Protein AF-0000000067833814 (afdb_homodimer)

InterPro domains:
  IPR000835 MarR-type HTH domain [PF12802] (16-74)
  IPR026282 GsbR-like [PIRSF006707] (2-161)
  IPR036388 Winged helix-like DNA-binding domain superfamily [G3DSA:1.10.10.10] (1-79)
  IPR036390 Winged helix DNA-binding domain superfamily [SSF46785] (2-115)
  IPR052362 HTH-type GbsR-related transcriptional regulator [PTHR38465] (2-168)

Structure (mmCIF, N/CA/C/O backbone):
data_AF-0000000067833814-model_v1
#
loop_
_entity.id
_entity.type
_entity.pdbx_description
1 polymer 'HTH-type transcriptional regulator'
#
loop_
_atom_site.group_PDB
_atom_site.id
_atom_site.type_symbol
_atom_site.label_atom_id
_atom_site.label_alt_id
_atom_site.label_comp_id
_atom_site.label_asym_id
_atom_site.label_entity_id
_atom_site.label_seq_id
_atom_site.pdbx_PDB_ins_code
_atom_site.Cartn_x
_atom_site.Cartn_y
_atom_site.Cartn_z
_atom_site.occupancy
_atom_site.B_iso_or_equiv
_atom_site.auth_seq_id
_atom_site.auth_comp_id
_atom_site.auth_asym_id
_atom_site.auth_atom_id
_atom_site.pdbx_PDB_model_num
ATOM 1 N N . MET A 1 1 ? -5.441 -26.844 -2.264 1 79.44 1 MET A N 1
ATOM 2 C CA . MET A 1 1 ? -5.617 -25.766 -3.221 1 79.44 1 MET A CA 1
ATOM 3 C C . MET A 1 1 ? -6.852 -24.938 -2.879 1 79.44 1 MET A C 1
ATOM 5 O O . MET A 1 1 ? -6.785 -23.703 -2.84 1 79.44 1 MET A O 1
ATOM 9 N N . GLU A 1 2 ? -7.797 -25.672 -2.414 1 84.88 2 GLU A N 1
ATOM 10 C CA . GLU A 1 2 ? -9.039 -25 -2.053 1 84.88 2 GLU A CA 1
ATOM 11 C C . GLU A 1 2 ? -8.844 -24.094 -0.834 1 84.88 2 GLU A C 1
ATOM 13 O O . GLU A 1 2 ? -9.344 -22.969 -0.803 1 84.88 2 GLU A O 1
ATOM 18 N N . ARG A 1 3 ? -8.062 -24.578 0.042 1 84 3 ARG A N 1
ATOM 19 C CA . ARG A 1 3 ? -7.816 -23.812 1.264 1 84 3 ARG A CA 1
ATOM 20 C C . ARG A 1 3 ? -7.078 -22.516 0.961 1 84 3 ARG A C 1
ATOM 22 O O . ARG A 1 3 ? -7.387 -21.469 1.542 1 84 3 ARG A O 1
ATOM 29 N N . PHE A 1 4 ? -6.148 -22.578 0.1 1 90 4 PHE A N 1
ATOM 30 C CA . PHE A 1 4 ? -5.414 -21.375 -0.264 1 90 4 PHE A CA 1
ATOM 31 C C . PHE A 1 4 ? -6.34 -20.344 -0.909 1 90 4 PHE A C 1
ATOM 33 O O . PHE A 1 4 ? -6.312 -19.172 -0.55 1 90 4 PHE A O 1
ATOM 40 N N . ILE A 1 5 ? -7.109 -20.781 -1.78 1 94.5 5 ILE A N 1
ATOM 41 C CA . ILE A 1 5 ? -8.023 -19.906 -2.504 1 94.5 5 ILE A CA 1
ATOM 42 C C . ILE A 1 5 ? -8.977 -19.219 -1.521 1 94.5 5 ILE A C 1
ATOM 44 O O . ILE A 1 5 ? -9.211 -18.016 -1.609 1 94.5 5 ILE A O 1
ATOM 48 N N . LEU A 1 6 ? -9.414 -20.016 -0.541 1 91.62 6 LEU A N 1
ATOM 49 C CA . LEU A 1 6 ? -10.328 -19.5 0.464 1 91.62 6 LEU A CA 1
ATOM 50 C C . LEU A 1 6 ? -9.625 -18.469 1.356 1 91.62 6 LEU A C 1
ATOM 52 O O . LEU A 1 6 ? -10.141 -17.375 1.574 1 91.62 6 LEU A O 1
ATOM 56 N N . HIS A 1 7 ? -8.453 -18.812 1.833 1 91.31 7 HIS A N 1
ATOM 57 C CA . HIS A 1 7 ? -7.711 -17.906 2.703 1 91.31 7 HIS A CA 1
ATOM 58 C C . HIS A 1 7 ? -7.332 -16.625 1.973 1 91.31 7 HIS A C 1
ATOM 60 O O . HIS A 1 7 ? -7.457 -15.531 2.523 1 91.31 7 HIS A O 1
ATOM 66 N N . TRP A 1 8 ? -6.934 -16.781 0.729 1 94.12 8 TRP A N 1
ATOM 67 C CA . TRP A 1 8 ? -6.555 -15.625 -0.086 1 94.12 8 TRP A CA 1
ATOM 68 C C . TRP A 1 8 ? -7.742 -14.695 -0.307 1 94.12 8 TRP A C 1
ATOM 70 O O . TRP A 1 8 ? -7.598 -13.477 -0.285 1 94.12 8 TRP A O 1
ATOM 80 N N . GLY A 1 9 ? -8.844 -15.25 -0.526 1 95.31 9 GLY A N 1
ATOM 81 C CA . GLY A 1 9 ? -10.062 -14.469 -0.626 1 95.31 9 GLY A CA 1
ATOM 82 C C . GLY A 1 9 ? -10.352 -13.656 0.623 1 95.31 9 GLY A C 1
ATOM 83 O O . GLY A 1 9 ? -10.742 -12.492 0.536 1 95.31 9 GLY A O 1
ATOM 84 N N . ASP A 1 10 ? -10.156 -14.312 1.738 1 93.94 10 ASP A N 1
ATOM 85 C CA . ASP A 1 10 ? -10.406 -13.641 3.008 1 93.94 10 ASP A CA 1
ATOM 86 C C . ASP A 1 10 ? -9.461 -12.461 3.201 1 93.94 10 ASP A C 1
ATOM 88 O O . ASP A 1 10 ? -9.859 -11.414 3.727 1 93.94 10 ASP A O 1
ATOM 92 N N . LEU A 1 11 ? -8.273 -12.617 2.727 1 94.69 11 LEU A N 1
ATOM 93 C CA . LEU A 1 11 ? -7.27 -11.57 2.877 1 94.69 11 LEU A CA 1
ATOM 94 C C . LEU A 1 11 ? -7.531 -10.422 1.912 1 94.69 11 LEU A C 1
ATOM 96 O O . LEU A 1 11 ? -7.02 -9.312 2.104 1 94.69 11 LEU A O 1
ATOM 100 N N . GLY A 1 12 ? -8.281 -10.664 0.871 1 94.31 12 GLY A N 1
ATOM 101 C CA . GLY A 1 12 ? -8.586 -9.633 -0.104 1 94.31 12 GLY A CA 1
ATOM 102 C C . GLY A 1 12 ? -9.125 -8.359 0.525 1 94.31 12 GLY A C 1
ATOM 103 O O . GLY A 1 12 ? -8.688 -7.258 0.186 1 94.31 12 GLY A O 1
ATOM 104 N N . GLY A 1 13 ? -9.984 -8.562 1.447 1 91.06 13 GLY A N 1
ATOM 105 C CA . GLY A 1 13 ? -10.562 -7.418 2.125 1 91.06 13 GLY A CA 1
ATOM 106 C C . GLY A 1 13 ? -9.531 -6.539 2.799 1 91.06 13 GLY A C 1
ATOM 107 O O . GLY A 1 13 ? -9.641 -5.309 2.779 1 91.06 13 GLY A O 1
ATOM 108 N N . GLN A 1 14 ? -8.54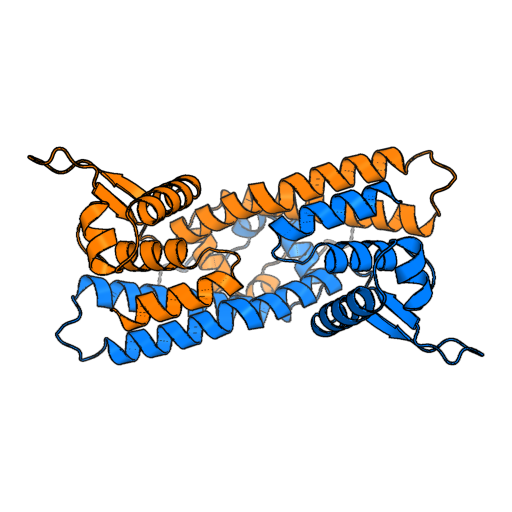7 -7.105 3.344 1 90.75 14 GLN A N 1
ATOM 109 C CA . GLN A 1 14 ? -7.469 -6.367 3.992 1 90.75 14 GLN A CA 1
ATOM 110 C C . GLN A 1 14 ? -6.668 -5.555 2.979 1 90.75 14 GLN A C 1
ATOM 112 O O . GLN A 1 14 ? -6.102 -4.516 3.316 1 90.75 14 GLN A O 1
ATOM 117 N N . TRP A 1 15 ? -6.703 -6.031 1.744 1 93.06 15 TRP A N 1
ATOM 118 C CA . TRP A 1 15 ? -5.941 -5.371 0.688 1 93.06 15 TRP A CA 1
ATOM 119 C C . TRP A 1 15 ? -6.836 -4.445 -0.127 1 93.06 15 TRP A C 1
ATOM 121 O O . TRP A 1 15 ? -6.402 -3.881 -1.135 1 93.06 15 TRP A O 1
ATOM 131 N N . GLY A 1 16 ? -8.102 -4.301 0.223 1 89.88 16 GLY A N 1
ATOM 132 C CA . GLY A 1 16 ? -9.023 -3.488 -0.548 1 89.88 16 GLY A CA 1
ATOM 133 C C . GLY A 1 16 ? -9.508 -4.168 -1.816 1 89.88 16 GLY A C 1
ATOM 134 O O . GLY A 1 16 ? -9.922 -3.502 -2.766 1 89.88 16 GLY A O 1
ATOM 135 N N . VAL A 1 17 ? -9.406 -5.402 -1.828 1 93.69 17 VAL A N 1
ATOM 136 C CA . VAL A 1 17 ? -9.789 -6.199 -2.988 1 93.69 17 VAL A CA 1
ATOM 137 C C . VAL A 1 17 ? -11.016 -7.047 -2.652 1 93.69 17 VAL A C 1
ATOM 139 O O . VAL A 1 17 ? -11.086 -7.66 -1.584 1 93.69 17 VAL A O 1
ATOM 142 N N . ASN A 1 18 ? -11.891 -7.055 -3.6 1 94.81 18 ASN A N 1
ATOM 143 C CA . ASN A 1 18 ? -13.055 -7.918 -3.443 1 94.81 18 ASN A CA 1
ATOM 144 C C . ASN A 1 18 ? -12.648 -9.383 -3.275 1 94.81 18 ASN A C 1
ATOM 146 O O . ASN A 1 18 ? -11.742 -9.859 -3.957 1 94.81 18 ASN A O 1
ATOM 150 N N . ARG A 1 19 ? -13.445 -10.023 -2.521 1 96.75 19 ARG A N 1
ATOM 151 C CA . ARG A 1 19 ? -13.172 -11.422 -2.209 1 96.75 19 ARG A CA 1
ATOM 152 C C . ARG A 1 19 ? -13.094 -12.258 -3.48 1 96.75 19 ARG A C 1
ATOM 154 O O . ARG A 1 19 ? -12.156 -13.047 -3.652 1 96.75 19 ARG A O 1
ATOM 161 N N . SER A 1 20 ? -14.039 -12.102 -4.355 1 97.94 20 SER A N 1
ATOM 162 C CA . SER A 1 20 ? -14.078 -12.898 -5.582 1 97.94 20 SER A CA 1
ATOM 163 C C . SER A 1 20 ? -12.875 -12.602 -6.473 1 97.94 20 SER A C 1
ATOM 165 O O . SER A 1 20 ? -12.32 -13.516 -7.09 1 97.94 20 SER A O 1
ATOM 167 N N . VAL A 1 21 ? -12.484 -11.359 -6.535 1 98.38 21 VAL A N 1
ATOM 168 C CA . VAL A 1 21 ? -11.32 -10.969 -7.324 1 98.38 21 VAL A CA 1
ATOM 169 C C . VAL A 1 21 ? -10.078 -11.68 -6.793 1 98.38 21 VAL A C 1
ATOM 171 O O . VAL A 1 21 ? -9.312 -12.266 -7.566 1 98.38 21 VAL A O 1
ATOM 174 N N . ALA A 1 22 ? -9.984 -11.695 -5.484 1 98.06 22 ALA A N 1
ATOM 175 C CA . ALA A 1 22 ? -8.836 -12.336 -4.844 1 98.06 22 ALA A CA 1
ATOM 176 C C . ALA A 1 22 ? -8.859 -13.844 -5.082 1 98.06 22 ALA A C 1
ATOM 178 O O . ALA A 1 22 ? -7.82 -14.445 -5.383 1 98.06 22 ALA A O 1
ATOM 179 N N . GLN A 1 23 ? -9.984 -14.445 -4.977 1 98.44 23 GLN A N 1
ATOM 180 C CA . GLN A 1 23 ? -10.117 -15.891 -5.152 1 98.44 23 GLN A CA 1
ATOM 181 C C . GLN A 1 23 ? -9.836 -16.297 -6.594 1 98.44 23 GLN A C 1
ATOM 183 O O . GLN A 1 23 ? -9.164 -17.297 -6.844 1 98.44 23 GLN A O 1
ATOM 188 N N . ILE A 1 24 ? -10.328 -15.523 -7.484 1 98.69 24 ILE A N 1
ATOM 189 C CA . ILE A 1 24 ? -10.117 -15.828 -8.898 1 98.69 24 ILE A CA 1
ATOM 190 C C . ILE A 1 24 ? -8.633 -15.688 -9.234 1 98.69 24 ILE A C 1
ATOM 192 O O . ILE A 1 24 ? -8.07 -16.516 -9.945 1 98.69 24 ILE A O 1
ATOM 196 N N . HIS A 1 25 ? -8.031 -14.672 -8.75 1 98.62 25 HIS A N 1
ATOM 197 C CA . HIS A 1 25 ? -6.598 -14.508 -8.977 1 98.62 25 HIS A CA 1
ATOM 198 C C . HIS A 1 25 ? -5.816 -15.703 -8.438 1 98.62 25 HIS A C 1
ATOM 200 O O . HIS A 1 25 ? -4.938 -16.234 -9.117 1 98.62 25 HIS A O 1
ATOM 206 N N . ALA A 1 26 ? -6.145 -16.094 -7.219 1 98.19 26 ALA A N 1
ATOM 207 C CA . ALA A 1 26 ? -5.48 -17.234 -6.598 1 98.19 26 ALA A CA 1
ATOM 208 C C . ALA A 1 26 ? -5.66 -18.5 -7.445 1 98.19 26 ALA A C 1
ATOM 210 O O . ALA A 1 26 ? -4.699 -19.234 -7.684 1 98.19 26 ALA A O 1
ATOM 211 N N . LEU A 1 27 ? -6.855 -18.75 -7.871 1 98.19 27 LEU A N 1
ATOM 212 C CA . LEU A 1 27 ? -7.168 -19.922 -8.68 1 98.19 27 LEU A CA 1
ATOM 213 C C . LEU A 1 27 ? -6.348 -19.922 -9.969 1 98.19 27 LEU A C 1
ATOM 215 O O . LEU A 1 27 ? -5.715 -20.938 -10.305 1 98.19 27 LEU A O 1
ATOM 219 N N . LEU A 1 28 ? -6.359 -18.812 -10.641 1 98.44 28 LEU A N 1
ATOM 220 C CA . LEU A 1 28 ? -5.637 -18.719 -11.906 1 98.44 28 LEU A CA 1
ATOM 221 C C . LEU A 1 28 ? -4.133 -18.828 -11.68 1 98.44 28 LEU A C 1
ATOM 223 O O . LEU A 1 28 ? -3.428 -19.453 -12.477 1 98.44 28 LEU A O 1
ATOM 227 N N . TYR A 1 29 ? -3.658 -18.25 -10.633 1 98.38 29 TYR A N 1
ATOM 228 C CA . TYR A 1 29 ? -2.234 -18.312 -10.328 1 98.38 29 TYR A CA 1
ATOM 229 C C . TYR A 1 29 ? -1.778 -19.75 -10.109 1 98.38 29 TYR A C 1
ATOM 231 O O . TYR A 1 29 ? -0.683 -20.125 -10.531 1 98.38 29 TYR A O 1
ATOM 239 N N . LEU A 1 30 ? -2.576 -20.531 -9.5 1 97.25 30 LEU A N 1
ATOM 240 C CA . LEU A 1 30 ? -2.195 -21.906 -9.148 1 97.25 30 LEU A CA 1
ATOM 241 C C . LEU A 1 30 ? -2.477 -22.859 -10.312 1 97.25 30 LEU A C 1
ATOM 243 O O . LEU A 1 30 ? -1.975 -23.984 -10.328 1 97.25 30 LEU A O 1
ATOM 247 N N . SER A 1 31 ? -3.287 -22.438 -11.203 1 96.94 31 SER A N 1
ATOM 248 C CA . SER A 1 31 ? -3.68 -23.312 -12.305 1 96.94 31 SER A CA 1
ATOM 249 C C . SER A 1 31 ? -2.527 -23.531 -13.281 1 96.94 31 SER A C 1
ATOM 251 O O . SER A 1 31 ? -1.813 -22.5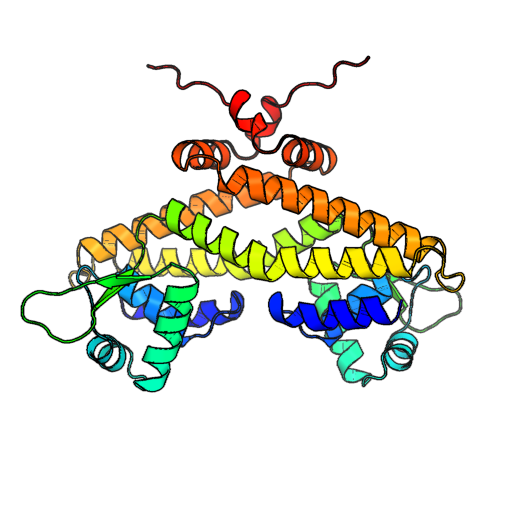78 -13.617 1 96.94 31 SER A O 1
ATOM 253 N N . ASP A 1 32 ? -2.369 -24.734 -13.719 1 96.06 32 ASP A N 1
ATOM 254 C CA . ASP A 1 32 ? -1.329 -25.031 -14.695 1 96.06 32 ASP A CA 1
ATOM 255 C C . ASP A 1 32 ? -1.871 -24.938 -16.125 1 96.06 32 ASP A C 1
ATOM 257 O O . ASP A 1 32 ? -1.15 -25.219 -17.078 1 96.06 32 ASP A O 1
ATOM 261 N N . LYS A 1 33 ? -3.115 -24.609 -16.312 1 96.31 33 LYS A N 1
ATOM 262 C CA . LYS A 1 33 ? -3.736 -24.422 -17.625 1 96.31 33 LYS A CA 1
ATOM 263 C C . LYS A 1 33 ? -4.648 -23.203 -17.625 1 96.31 33 LYS A C 1
ATOM 265 O O . LYS A 1 33 ? -5.137 -22.781 -16.578 1 96.31 33 LYS A O 1
ATOM 270 N N . PRO A 1 34 ? -4.875 -22.609 -18.844 1 98.06 34 PRO A N 1
ATOM 271 C CA . PRO A 1 34 ? -5.871 -21.547 -18.922 1 98.06 34 PRO A CA 1
ATOM 272 C C . PRO A 1 34 ? -7.266 -22 -18.516 1 98.06 34 PRO A C 1
ATOM 274 O O . PRO A 1 34 ? -7.637 -23.156 -18.734 1 98.06 34 PRO A O 1
ATOM 277 N N . LEU A 1 35 ? -8.031 -21.109 -17.906 1 98.12 35 LEU A N 1
ATOM 278 C CA . LEU A 1 35 ? -9.398 -21.438 -17.5 1 98.12 35 LEU A CA 1
ATOM 279 C C . LEU A 1 35 ? -10.398 -20.484 -18.141 1 98.12 35 LEU A C 1
ATOM 281 O O . LEU A 1 35 ? -10.125 -19.281 -18.281 1 98.12 35 LEU A O 1
ATOM 285 N N . ALA A 1 36 ? -11.516 -21.047 -18.484 1 98 36 ALA A N 1
ATOM 286 C CA . ALA A 1 36 ? -12.609 -20.219 -18.984 1 98 36 ALA A CA 1
ATOM 287 C C . ALA A 1 36 ? -13.484 -19.719 -17.828 1 98 36 ALA A C 1
ATOM 289 O O . ALA A 1 36 ? -13.43 -20.25 -16.719 1 98 36 ALA A O 1
ATOM 290 N N . ALA A 1 37 ? -14.289 -18.672 -18.156 1 97.75 37 ALA A N 1
ATOM 291 C CA . ALA A 1 37 ? -15.148 -18.078 -17.156 1 97.75 37 ALA A CA 1
ATOM 292 C C . ALA A 1 37 ? -16.078 -19.109 -16.531 1 97.75 37 ALA A C 1
ATOM 294 O O . ALA A 1 37 ? -16.312 -19.094 -15.32 1 97.75 37 ALA A O 1
ATOM 295 N N . GLU A 1 38 ? -16.531 -20.031 -17.281 1 96.88 38 GLU A N 1
ATOM 296 C CA . GLU A 1 38 ? -17.438 -21.047 -16.797 1 96.88 38 GLU A CA 1
ATOM 297 C C . GLU A 1 38 ? -16.75 -22 -15.828 1 96.88 38 GLU A C 1
ATOM 299 O O . GLU A 1 38 ? -17.328 -22.422 -14.828 1 96.88 38 GLU A O 1
ATOM 304 N N . ASP A 1 39 ? -15.539 -22.328 -16.172 1 97.12 39 ASP A N 1
ATOM 305 C CA . ASP A 1 39 ? -14.75 -23.188 -15.305 1 97.12 39 ASP A CA 1
ATOM 306 C C . ASP A 1 39 ? -14.5 -22.516 -13.953 1 97.12 39 ASP A C 1
ATOM 308 O O . ASP A 1 39 ? -14.586 -23.172 -12.906 1 97.12 39 ASP A O 1
ATOM 312 N N . ILE A 1 40 ? -14.219 -21.266 -14 1 98.19 40 ILE A N 1
ATOM 313 C CA . ILE A 1 40 ? -13.953 -20.484 -12.789 1 98.19 40 ILE A CA 1
ATOM 314 C C . ILE A 1 40 ? -15.211 -20.406 -11.938 1 98.19 40 ILE A C 1
ATOM 316 O O . ILE A 1 40 ? -15.172 -20.688 -10.734 1 98.19 40 ILE A O 1
ATOM 320 N N . ALA A 1 41 ? -16.328 -20.094 -12.586 1 98.25 41 ALA A N 1
ATOM 321 C CA . ALA A 1 41 ? -17.609 -20.016 -11.883 1 98.25 41 ALA A CA 1
ATOM 322 C C . ALA A 1 41 ? -17.953 -21.328 -11.203 1 98.25 41 ALA A C 1
ATOM 324 O O . ALA A 1 41 ? -18.344 -21.344 -10.031 1 98.25 41 ALA A O 1
ATOM 325 N N . GLY A 1 42 ? -17.797 -22.391 -11.945 1 97.56 42 GLY A N 1
ATOM 326 C CA . GLY A 1 42 ? -18.062 -23.719 -11.406 1 97.56 42 GLY A CA 1
ATOM 327 C C . GLY A 1 42 ? -17.156 -24.078 -10.242 1 97.56 42 GLY A C 1
ATOM 328 O O . GLY A 1 42 ? -17.625 -24.594 -9.227 1 97.56 42 GLY A O 1
ATOM 329 N N . THR A 1 43 ? -15.891 -23.812 -10.367 1 96.38 43 THR A N 1
ATOM 330 C CA . THR A 1 43 ? -14.906 -24.172 -9.359 1 96.38 43 THR A CA 1
ATOM 331 C C . THR A 1 43 ? -15.141 -23.391 -8.07 1 96.38 43 THR A C 1
ATOM 333 O O . THR A 1 43 ? -15.055 -23.953 -6.973 1 96.38 43 THR A O 1
ATOM 336 N N . LEU A 1 44 ? -15.5 -22.109 -8.164 1 97.12 44 LEU A N 1
ATOM 337 C CA . LEU A 1 44 ? -15.602 -21.234 -6.996 1 97.12 44 LEU A CA 1
ATOM 338 C C . LEU A 1 44 ? -17.031 -21.172 -6.488 1 97.12 44 LEU A C 1
ATOM 340 O O . LEU A 1 44 ? -17.281 -20.688 -5.379 1 97.12 44 LEU A O 1
ATOM 344 N N . GLY A 1 45 ? -17.953 -21.609 -7.289 1 96.94 45 GLY A N 1
ATOM 345 C CA . GLY A 1 45 ? -19.344 -21.578 -6.898 1 96.94 45 GLY A CA 1
ATOM 346 C C . GLY A 1 45 ? -19.922 -20.172 -6.805 1 96.94 45 GLY A C 1
ATOM 347 O O . GLY A 1 45 ? -20.641 -19.859 -5.863 1 96.94 45 GLY A O 1
ATOM 348 N N . ILE A 1 46 ? -19.547 -19.328 -7.73 1 97.19 46 ILE A N 1
ATOM 349 C CA . ILE A 1 46 ? -20.047 -17.953 -7.73 1 97.19 46 ILE A CA 1
ATOM 350 C C . ILE A 1 46 ? -20.703 -17.656 -9.07 1 97.19 46 ILE A C 1
ATOM 352 O O . ILE A 1 46 ? -20.547 -18.406 -10.039 1 97.19 46 ILE A O 1
ATOM 356 N N . ALA A 1 47 ? -21.484 -16.562 -9.156 1 97.88 47 ALA A N 1
ATOM 357 C CA . ALA A 1 47 ? -22.25 -16.188 -10.344 1 97.88 47 ALA A CA 1
ATOM 358 C C . ALA A 1 47 ? -21.328 -15.773 -11.484 1 97.88 47 ALA A C 1
ATOM 360 O O . ALA A 1 47 ? -20.266 -15.172 -11.25 1 97.88 47 ALA A O 1
ATOM 361 N N . ARG A 1 48 ? -21.75 -16.047 -12.688 1 96.44 48 ARG A N 1
ATOM 362 C CA . ARG A 1 48 ? -21.016 -15.68 -13.891 1 96.44 48 ARG A CA 1
ATOM 363 C C . ARG A 1 48 ? -20.766 -14.18 -13.953 1 96.44 48 ARG A C 1
ATOM 365 O O . ARG A 1 48 ? -19.719 -13.734 -14.422 1 96.44 48 ARG A O 1
ATOM 372 N N . SER A 1 49 ? -21.75 -13.453 -13.578 1 97.31 49 SER A N 1
ATOM 373 C CA . SER A 1 49 ? -21.594 -12 -13.586 1 97.31 49 SER A CA 1
ATOM 374 C C . SER A 1 49 ? -20.469 -11.555 -12.672 1 97.31 49 SER A C 1
ATOM 376 O O . SER A 1 49 ? -19.688 -10.672 -13.031 1 97.31 49 SER A O 1
ATOM 378 N N . ASN A 1 50 ? -20.375 -12.172 -11.531 1 97.94 50 ASN A N 1
ATOM 379 C CA . ASN A 1 50 ? -19.297 -11.883 -10.594 1 97.94 50 ASN A CA 1
ATOM 380 C C . ASN A 1 50 ? -17.938 -12.258 -11.172 1 97.94 50 ASN A C 1
ATOM 382 O O . ASN A 1 50 ? -16.969 -11.5 -11.039 1 97.94 50 ASN A O 1
ATOM 386 N N . VAL A 1 51 ? -17.906 -13.391 -11.789 1 98.62 51 VAL A N 1
ATOM 387 C CA . VAL A 1 51 ? -16.672 -13.828 -12.438 1 98.62 51 VAL A CA 1
ATOM 388 C C . VAL A 1 51 ? -16.25 -12.812 -13.5 1 98.62 51 VAL A C 1
ATOM 390 O O . VAL A 1 51 ? -15.102 -12.375 -13.539 1 98.62 51 VAL A O 1
ATOM 393 N N . SER A 1 52 ? -17.172 -12.445 -14.305 1 98.19 52 SER A N 1
ATOM 394 C CA . SER A 1 52 ? -16.891 -11.508 -15.383 1 98.19 52 SER A CA 1
ATOM 395 C C . SER A 1 52 ? -16.359 -10.188 -14.844 1 98.19 52 SER A C 1
ATOM 397 O O . SER A 1 52 ? -15.367 -9.664 -15.344 1 98.19 52 SER A O 1
ATOM 399 N N . ASN A 1 53 ? -16.984 -9.648 -13.867 1 98.38 53 ASN A N 1
ATOM 400 C CA . ASN A 1 53 ? -16.547 -8.398 -13.25 1 98.38 53 ASN A CA 1
ATOM 401 C C . ASN A 1 53 ? -15.156 -8.531 -12.633 1 98.38 53 ASN A C 1
ATOM 403 O O . ASN A 1 53 ? -14.328 -7.633 -12.766 1 98.38 53 ASN A O 1
ATOM 407 N N . SER A 1 54 ? -14.945 -9.609 -11.984 1 98.56 54 SER A N 1
ATOM 408 C CA . SER A 1 54 ? -13.664 -9.859 -11.328 1 98.56 54 SER A CA 1
ATOM 409 C C . SER A 1 54 ? -12.547 -10.008 -12.352 1 98.56 54 SER A C 1
ATOM 411 O O . SER A 1 54 ? -11.438 -9.508 -12.148 1 98.56 54 SER A O 1
ATOM 413 N N . LEU A 1 55 ? -12.836 -10.719 -13.43 1 98.69 55 LEU A N 1
ATOM 414 C CA . LEU A 1 55 ? -11.859 -10.875 -14.5 1 98.69 55 LEU A CA 1
ATOM 415 C C . LEU A 1 55 ? -11.516 -9.523 -15.117 1 98.69 55 LEU A C 1
ATOM 417 O O . LEU A 1 55 ? -10.352 -9.25 -15.422 1 98.69 55 LEU A O 1
ATOM 421 N N . LYS A 1 56 ? -12.5 -8.742 -15.312 1 98.44 56 LYS A N 1
ATOM 422 C CA . LYS A 1 56 ? -12.273 -7.402 -15.836 1 98.44 56 LYS A CA 1
ATOM 423 C C . LYS A 1 56 ? -11.375 -6.59 -14.906 1 98.44 56 LYS A C 1
ATOM 425 O O . LYS A 1 56 ? -10.461 -5.902 -15.359 1 98.44 56 LYS A O 1
ATOM 430 N N . GLU A 1 57 ? -11.617 -6.695 -13.633 1 97.88 57 GLU A N 1
ATOM 431 C CA . GLU A 1 57 ? -10.797 -5.984 -12.656 1 97.88 57 GLU A CA 1
ATOM 432 C C . GLU A 1 57 ? -9.352 -6.473 -12.688 1 97.88 57 GLU A C 1
ATOM 434 O O . GLU A 1 57 ? -8.422 -5.668 -12.727 1 97.88 57 GLU A O 1
ATOM 439 N N . LEU A 1 58 ? -9.172 -7.773 -12.664 1 98.56 58 LEU A N 1
ATOM 440 C CA . LEU A 1 58 ? -7.832 -8.352 -12.688 1 98.56 58 LEU A CA 1
ATOM 441 C C . LEU A 1 58 ? -7.098 -7.98 -13.969 1 98.56 58 LEU A C 1
ATOM 443 O O . LEU A 1 58 ? -5.895 -7.711 -13.938 1 98.56 58 LEU A O 1
ATOM 447 N N . ALA A 1 59 ? -7.82 -7.988 -15.07 1 98.38 59 ALA A N 1
ATOM 448 C CA . ALA A 1 59 ? -7.23 -7.586 -16.344 1 98.38 59 ALA A CA 1
ATOM 449 C C . ALA A 1 59 ? -6.828 -6.117 -16.328 1 98.38 59 ALA A C 1
ATOM 451 O O . ALA A 1 59 ? -5.801 -5.738 -16.891 1 98.38 59 ALA A O 1
ATOM 452 N N . GLY A 1 60 ? -7.617 -5.285 -15.672 1 97.38 60 GLY A N 1
ATOM 453 C CA . GLY A 1 60 ? -7.301 -3.873 -15.523 1 97.38 60 GLY A CA 1
ATOM 454 C C . GLY A 1 60 ? -6.023 -3.627 -14.742 1 97.38 60 GLY A C 1
ATOM 455 O O . GLY A 1 60 ? -5.352 -2.613 -14.945 1 97.38 60 GLY A O 1
ATOM 456 N N . TRP A 1 61 ? -5.68 -4.562 -13.852 1 97.38 61 TRP A N 1
ATOM 457 C CA . TRP A 1 61 ? -4.441 -4.508 -13.086 1 97.38 61 TRP A CA 1
ATOM 458 C C . TRP A 1 61 ? -3.301 -5.176 -13.844 1 97.38 61 TRP A C 1
ATOM 460 O O . TRP A 1 61 ? -2.162 -5.203 -13.367 1 97.38 61 TRP A O 1
ATOM 470 N N . ASN A 1 62 ? -3.629 -5.684 -14.984 1 97.88 62 ASN A N 1
ATOM 471 C CA . ASN A 1 62 ? -2.688 -6.426 -15.812 1 97.88 62 ASN A CA 1
ATOM 472 C C . ASN A 1 62 ? -2.133 -7.645 -15.086 1 97.88 62 ASN A C 1
ATOM 474 O O . ASN A 1 62 ? -0.967 -8 -15.258 1 97.88 62 ASN A O 1
ATOM 478 N N . LEU A 1 63 ? -2.957 -8.258 -14.227 1 98.62 63 LEU A N 1
ATOM 479 C CA . LEU A 1 63 ? -2.531 -9.414 -13.445 1 98.62 63 LEU A CA 1
ATOM 480 C C . LEU A 1 63 ? -2.918 -10.719 -14.148 1 98.62 63 LEU A C 1
ATOM 482 O O . LEU A 1 63 ? -2.414 -11.789 -13.797 1 98.62 63 LEU A O 1
ATOM 486 N N . ILE A 1 64 ? -3.865 -10.555 -15.07 1 98.81 64 ILE A N 1
ATOM 487 C CA . ILE A 1 64 ? -4.266 -11.68 -15.906 1 98.81 64 ILE A CA 1
ATOM 488 C C . ILE A 1 64 ? -4.387 -11.227 -17.359 1 98.81 64 ILE A C 1
ATOM 490 O O . ILE A 1 64 ? -4.391 -10.023 -17.641 1 98.81 64 ILE A O 1
ATOM 494 N N . ARG A 1 65 ? -4.434 -12.156 -18.234 1 98.44 65 ARG A N 1
ATOM 495 C CA . ARG A 1 65 ? -4.676 -11.859 -19.641 1 98.44 65 ARG A CA 1
ATOM 496 C C . ARG A 1 65 ? -5.508 -12.953 -20.297 1 98.44 65 ARG A C 1
ATOM 498 O O . ARG A 1 65 ? -5.516 -14.094 -19.828 1 98.44 65 ARG A O 1
ATOM 505 N N . ARG A 1 66 ? -6.094 -12.586 -21.328 1 97.81 66 ARG A N 1
ATOM 506 C CA . ARG A 1 66 ? -6.828 -13.523 -22.172 1 97.81 66 ARG A CA 1
ATOM 507 C C . ARG A 1 66 ? -5.891 -14.242 -23.141 1 97.81 66 ARG A C 1
ATOM 509 O O . ARG A 1 66 ? -5 -13.617 -23.719 1 97.81 66 ARG A O 1
ATOM 516 N N . VAL A 1 67 ? -6.188 -15.523 -23.281 1 97.56 67 VAL A N 1
ATOM 517 C CA . VAL A 1 67 ? -5.363 -16.281 -24.219 1 97.56 67 VAL A CA 1
ATOM 518 C C . VAL A 1 67 ? -6.258 -17.141 -25.109 1 97.56 67 VAL A C 1
ATOM 520 O O . VAL A 1 67 ? -7.32 -17.594 -24.672 1 97.56 67 VAL A O 1
ATOM 523 N N . PRO A 1 68 ? -5.84 -17.344 -26.359 1 93.62 68 PRO A N 1
ATOM 524 C CA . PRO A 1 68 ? -6.59 -18.266 -27.234 1 93.62 68 PRO A CA 1
ATOM 525 C C . PRO A 1 68 ? -6.309 -19.734 -26.922 1 93.62 68 PRO A C 1
ATOM 527 O O . PRO A 1 68 ? -5.215 -20.062 -26.469 1 93.62 68 PRO A O 1
ATOM 530 N N . VAL A 1 69 ? -7.258 -20.516 -27.031 1 93.94 69 VAL A N 1
ATOM 531 C CA . VAL A 1 69 ? -7.117 -21.969 -26.938 1 93.94 69 VAL A CA 1
ATOM 532 C C . VAL A 1 69 ? -7.641 -22.625 -28.203 1 93.94 69 VAL A C 1
ATOM 534 O O . VAL A 1 69 ? -8.758 -22.328 -28.641 1 93.94 69 VAL A O 1
ATOM 537 N N . LEU A 1 70 ? -6.82 -23.453 -28.797 1 91.44 70 LEU A N 1
ATOM 538 C CA . LEU A 1 70 ? -7.16 -24.094 -30.062 1 91.44 70 LEU A CA 1
ATOM 539 C C . LEU A 1 70 ? -8.461 -24.875 -29.953 1 91.44 70 LEU A C 1
ATOM 541 O O . LEU A 1 70 ? -8.633 -25.656 -29.016 1 91.44 70 LEU A O 1
ATOM 545 N N . GLY A 1 71 ? -9.305 -24.688 -30.938 1 93 71 GLY A N 1
ATOM 546 C CA . GLY A 1 71 ? -10.547 -25.438 -31.031 1 93 71 GLY A CA 1
ATOM 547 C C . GLY A 1 71 ? -11.633 -24.922 -30.109 1 93 71 GLY A C 1
ATOM 548 O O . GLY A 1 71 ? -12.703 -25.531 -30 1 93 71 GLY A O 1
ATOM 549 N N . GLU A 1 72 ? -11.227 -23.969 -29.375 1 90.31 72 GLU A N 1
ATOM 550 C CA . GLU A 1 72 ? -12.188 -23.406 -28.438 1 90.31 72 GLU A CA 1
ATOM 551 C C . GLU A 1 72 ? -12.617 -22 -28.844 1 90.31 72 GLU A C 1
ATOM 553 O O . GLU A 1 72 ? -11.797 -21.219 -29.328 1 90.31 72 GLU A O 1
ATOM 558 N N . ARG A 1 73 ? -13.844 -21.734 -28.656 1 90.06 73 ARG A N 1
ATOM 559 C CA . ARG A 1 73 ? -14.383 -20.422 -29.016 1 90.06 73 ARG A CA 1
ATOM 560 C C . ARG A 1 73 ? -14.453 -19.516 -27.797 1 90.06 73 ARG A C 1
ATOM 562 O O . ARG A 1 73 ? -14.516 -18.297 -27.938 1 90.06 73 ARG A O 1
ATOM 569 N N . ARG A 1 74 ? -14.398 -20.062 -26.625 1 92 74 ARG A N 1
ATOM 570 C CA . ARG A 1 74 ? -14.5 -19.297 -25.391 1 92 74 ARG A CA 1
ATOM 571 C C . ARG A 1 74 ? -13.18 -18.594 -25.062 1 92 74 ARG A C 1
ATOM 573 O O . ARG A 1 74 ? -12.133 -18.984 -25.578 1 92 74 ARG A O 1
ATOM 580 N N . ASP A 1 75 ? -13.312 -17.516 -24.312 1 94.75 75 ASP A N 1
ATOM 581 C CA . ASP A 1 75 ? -12.117 -16.859 -23.781 1 94.75 75 ASP A CA 1
ATOM 582 C C . ASP A 1 75 ? -11.508 -17.656 -22.625 1 94.75 75 ASP A C 1
ATOM 584 O O . ASP A 1 75 ? -12.234 -18.172 -21.781 1 94.75 75 ASP A O 1
ATOM 588 N N . PHE A 1 76 ? -10.25 -17.781 -22.719 1 98.38 76 PHE A N 1
ATOM 589 C CA . PHE A 1 76 ? -9.516 -18.406 -21.609 1 98.38 76 PHE A CA 1
ATOM 590 C C . PHE A 1 76 ? -8.562 -17.391 -20.969 1 98.38 76 PHE A C 1
ATOM 592 O O . PHE A 1 76 ? -8.141 -16.438 -21.625 1 98.38 76 PHE A O 1
ATOM 599 N N . PHE A 1 77 ? -8.25 -17.609 -19.672 1 98.75 77 PHE A N 1
ATOM 600 C CA . PHE A 1 77 ? -7.484 -16.641 -18.906 1 98.75 77 PHE A CA 1
ATOM 601 C C . PHE A 1 77 ? -6.328 -17.312 -18.188 1 98.75 77 PHE A C 1
ATOM 603 O O . PHE A 1 77 ? -6.461 -18.453 -17.703 1 98.75 77 PHE A O 1
ATOM 610 N N . VAL A 1 78 ? -5.219 -16.594 -18.141 1 98.69 78 VAL A N 1
ATOM 611 C CA . VAL A 1 78 ? -4.051 -17.016 -17.375 1 98.69 78 VAL A CA 1
ATOM 612 C C . VAL A 1 78 ? -3.568 -15.859 -16.5 1 98.69 78 VAL A C 1
ATOM 614 O O . VAL A 1 78 ? -3.752 -14.688 -16.844 1 98.69 78 VAL A O 1
ATOM 617 N N . ALA A 1 79 ? -2.977 -16.188 -15.359 1 98.69 79 ALA A N 1
ATOM 618 C CA . ALA A 1 79 ? -2.426 -15.188 -14.453 1 98.69 79 ALA A CA 1
ATOM 619 C C . ALA A 1 79 ? -0.944 -14.953 -14.727 1 98.69 79 ALA A C 1
ATOM 621 O O . ALA A 1 79 ? -0.252 -15.844 -15.234 1 98.69 79 ALA A O 1
ATOM 622 N N . GLU A 1 80 ? -0.478 -13.711 -14.445 1 98.38 80 GLU A N 1
ATOM 623 C CA . GLU A 1 80 ? 0.957 -13.461 -14.359 1 98.38 80 GLU A CA 1
ATOM 624 C C . GLU A 1 80 ? 1.596 -14.289 -13.242 1 98.38 80 GLU A C 1
ATOM 626 O O . GLU A 1 80 ? 1.15 -14.242 -12.094 1 98.38 80 GLU A O 1
ATOM 631 N N . THR A 1 81 ? 2.68 -15.055 -13.562 1 97.94 81 THR A N 1
ATOM 632 C CA . THR A 1 81 ? 3.225 -15.969 -12.562 1 97.94 81 THR A CA 1
ATOM 633 C C . THR A 1 81 ? 4.625 -15.539 -12.141 1 97.94 81 THR A C 1
ATOM 635 O O . THR A 1 81 ? 5.184 -16.062 -11.18 1 97.94 81 THR A O 1
ATOM 638 N N . ASP A 1 82 ? 5.199 -14.555 -12.867 1 97.31 82 ASP A N 1
ATOM 639 C CA . ASP A 1 82 ? 6.43 -13.938 -12.383 1 97.31 82 ASP A CA 1
ATOM 640 C C . ASP A 1 82 ? 6.145 -12.969 -11.242 1 97.31 82 ASP A C 1
ATOM 642 O O . ASP A 1 82 ? 5.492 -11.938 -11.445 1 97.31 82 ASP A O 1
ATOM 646 N N . LEU A 1 83 ? 6.652 -13.273 -10.141 1 97.94 83 LEU A N 1
ATOM 647 C CA . LEU A 1 83 ? 6.293 -12.555 -8.922 1 97.94 83 LEU A CA 1
ATOM 648 C C . LEU A 1 83 ? 6.801 -11.117 -8.977 1 97.94 83 LEU A C 1
ATOM 650 O O . LEU A 1 83 ? 6.129 -10.195 -8.492 1 97.94 83 LEU A O 1
ATOM 654 N N . TRP A 1 84 ? 7.969 -10.891 -9.531 1 96.94 84 TRP A N 1
ATOM 655 C CA . TRP A 1 84 ? 8.492 -9.531 -9.633 1 96.94 84 TRP A CA 1
ATOM 656 C C . TRP A 1 84 ? 7.676 -8.703 -10.625 1 96.94 84 TRP A C 1
ATOM 658 O O . TRP A 1 84 ? 7.426 -7.52 -10.391 1 96.94 84 TRP A O 1
ATOM 668 N N . GLU A 1 85 ? 7.324 -9.359 -11.68 1 96.81 85 GLU A N 1
ATOM 669 C CA . GLU A 1 85 ? 6.434 -8.672 -12.617 1 96.81 85 GLU A CA 1
ATOM 670 C C . GLU A 1 85 ? 5.094 -8.359 -11.961 1 96.81 85 GLU A C 1
ATOM 672 O O . GLU A 1 85 ? 4.57 -7.25 -12.109 1 96.81 85 GLU A O 1
ATOM 677 N N . MET A 1 86 ? 4.57 -9.258 -11.273 1 97.69 86 MET A N 1
ATOM 678 C CA . MET A 1 86 ? 3.301 -9.086 -10.578 1 97.69 86 MET A CA 1
ATOM 679 C C . MET A 1 86 ? 3.363 -7.906 -9.617 1 97.69 86 MET A C 1
ATOM 681 O O . MET A 1 86 ? 2.494 -7.031 -9.641 1 97.69 86 MET A O 1
ATOM 685 N N . VAL A 1 87 ? 4.379 -7.836 -8.797 1 96.5 87 VAL A N 1
ATOM 686 C CA . VAL A 1 87 ? 4.508 -6.777 -7.801 1 96.5 87 VAL A CA 1
ATOM 687 C C . VAL A 1 87 ? 4.684 -5.43 -8.5 1 96.5 87 VAL A C 1
ATOM 689 O O . VAL A 1 87 ? 4.145 -4.418 -8.047 1 96.5 87 VAL A O 1
ATOM 692 N N . THR A 1 88 ? 5.43 -5.449 -9.555 1 96.12 88 THR A N 1
ATOM 693 C CA . THR A 1 88 ? 5.633 -4.219 -10.312 1 96.12 88 THR A CA 1
ATOM 694 C C . THR A 1 88 ? 4.305 -3.701 -10.867 1 96.12 88 THR A C 1
ATOM 696 O O . THR A 1 88 ? 4.02 -2.506 -10.789 1 96.12 88 THR A O 1
ATOM 699 N N . ARG A 1 89 ? 3.508 -4.551 -11.398 1 97.12 89 ARG A N 1
ATOM 700 C CA . ARG A 1 89 ? 2.209 -4.168 -11.945 1 97.12 89 ARG A CA 1
ATOM 701 C C . ARG A 1 89 ? 1.283 -3.66 -10.844 1 97.12 89 ARG A C 1
ATOM 703 O O . ARG A 1 89 ? 0.583 -2.662 -11.031 1 97.12 89 ARG A O 1
ATOM 710 N N . ILE A 1 90 ? 1.286 -4.352 -9.734 1 97.06 90 ILE A N 1
ATOM 711 C CA . ILE A 1 90 ? 0.471 -3.924 -8.602 1 97.06 90 ILE A CA 1
ATOM 712 C C . ILE A 1 90 ? 0.926 -2.543 -8.125 1 97.06 90 ILE A C 1
ATOM 714 O O . ILE A 1 90 ? 0.101 -1.655 -7.898 1 97.06 90 ILE A O 1
ATOM 718 N N . ALA A 1 91 ? 2.221 -2.371 -7.996 1 96.44 91 ALA A N 1
ATOM 719 C CA . ALA A 1 91 ? 2.766 -1.088 -7.559 1 96.44 91 ALA A CA 1
ATOM 720 C C . ALA A 1 91 ? 2.391 0.026 -8.531 1 96.44 91 ALA A C 1
ATOM 722 O O . ALA A 1 91 ? 2.037 1.131 -8.117 1 96.44 91 ALA A O 1
ATOM 723 N N . ALA A 1 92 ? 2.512 -0.279 -9.82 1 96.69 92 ALA A N 1
ATOM 724 C CA . ALA A 1 92 ? 2.154 0.708 -10.836 1 96.69 92 ALA A CA 1
ATOM 725 C C . ALA A 1 92 ? 0.682 1.097 -10.727 1 96.69 92 ALA A C 1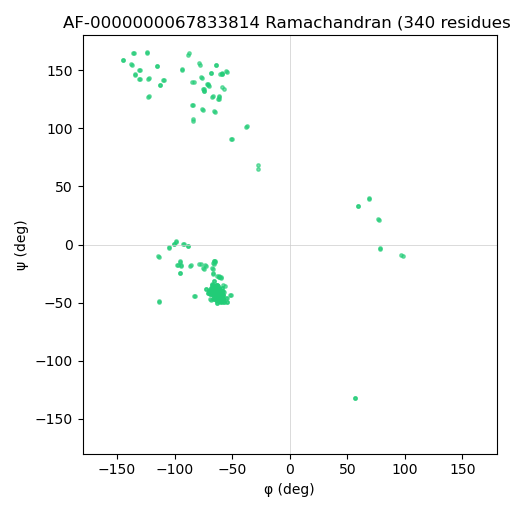
ATOM 727 O O . ALA A 1 92 ? 0.338 2.277 -10.812 1 96.69 92 ALA A O 1
ATOM 728 N N . GLY A 1 93 ? -0.137 0.103 -10.57 1 95.56 93 GLY A N 1
ATOM 729 C CA . GLY A 1 93 ? -1.558 0.367 -10.398 1 95.56 93 GLY A CA 1
ATOM 730 C C . GLY A 1 93 ? -1.87 1.166 -9.148 1 95.56 93 GLY A C 1
ATOM 731 O O . GLY A 1 93 ? -2.699 2.078 -9.18 1 95.56 93 GLY A O 1
ATOM 732 N N . ARG A 1 94 ? -1.203 0.849 -8.062 1 95.25 94 ARG A N 1
ATOM 733 C CA . ARG A 1 94 ? -1.421 1.576 -6.82 1 95.25 94 ARG A CA 1
ATOM 734 C C . ARG A 1 94 ? -0.953 3.023 -6.941 1 95.25 94 ARG A C 1
ATOM 736 O O . ARG A 1 94 ? -1.612 3.938 -6.441 1 95.25 94 ARG A O 1
ATOM 743 N N . LYS A 1 95 ? 0.177 3.195 -7.535 1 96.31 95 LYS A N 1
ATOM 744 C CA . LYS A 1 95 ? 0.635 4.562 -7.766 1 96.31 95 LYS A CA 1
ATOM 745 C C . LYS A 1 95 ? -0.421 5.379 -8.508 1 96.31 95 LYS A C 1
ATOM 747 O O . LYS A 1 95 ? -0.764 6.488 -8.086 1 96.31 95 LYS A O 1
ATOM 752 N N . GLU A 1 96 ? -0.929 4.812 -9.586 1 95.56 96 GLU A N 1
ATOM 753 C CA . GLU A 1 96 ? -1.892 5.496 -10.445 1 95.56 96 GLU A CA 1
ATOM 754 C C . GLU A 1 96 ? -3.184 5.801 -9.688 1 95.56 96 GLU A C 1
ATOM 756 O O . GLU A 1 96 ? -3.764 6.875 -9.852 1 95.56 96 GLU A O 1
ATOM 761 N N . ARG A 1 97 ? -3.557 4.918 -8.812 1 93.38 97 ARG A N 1
ATOM 762 C CA . ARG A 1 97 ? -4.875 5.016 -8.203 1 93.38 97 ARG A CA 1
ATOM 763 C C . ARG A 1 97 ? -4.805 5.746 -6.863 1 93.38 97 ARG A C 1
ATOM 765 O O . ARG A 1 97 ? -5.801 6.312 -6.41 1 93.38 97 ARG A O 1
ATOM 772 N N . GLU A 1 98 ? -3.654 5.715 -6.27 1 94.44 98 GLU A N 1
ATOM 773 C CA . GLU A 1 98 ? -3.549 6.227 -4.91 1 94.44 98 GLU A CA 1
ATOM 774 C C . GLU A 1 98 ? -2.688 7.484 -4.859 1 94.44 98 GLU A C 1
ATOM 776 O O . GLU A 1 98 ? -3.115 8.516 -4.34 1 94.44 98 GLU A O 1
ATOM 781 N N . ILE A 1 99 ? -1.506 7.461 -5.477 1 96.38 99 ILE A N 1
ATOM 782 C CA . ILE A 1 99 ? -0.534 8.539 -5.32 1 96.38 99 ILE A CA 1
ATOM 783 C C . ILE A 1 99 ? -0.875 9.68 -6.27 1 96.38 99 ILE A C 1
ATOM 785 O O . ILE A 1 99 ? -0.891 10.852 -5.867 1 96.38 99 ILE A O 1
ATOM 789 N N . ASP A 1 100 ? -1.201 9.359 -7.52 1 97.44 100 ASP A N 1
ATOM 790 C CA . ASP A 1 100 ? -1.445 10.383 -8.523 1 97.44 100 ASP A CA 1
ATOM 791 C C . ASP A 1 100 ? -2.613 11.281 -8.125 1 97.44 100 ASP A C 1
ATOM 793 O O . ASP A 1 100 ? -2.49 12.508 -8.125 1 97.44 100 ASP A O 1
ATOM 797 N N . PRO A 1 101 ? -3.723 10.695 -7.715 1 96.75 101 PRO A N 1
ATOM 798 C CA . PRO A 1 101 ? -4.824 11.562 -7.285 1 96.75 101 PRO A CA 1
ATOM 799 C C . PRO A 1 101 ? -4.484 12.383 -6.043 1 96.75 101 PRO A C 1
ATOM 801 O O . PRO A 1 101 ? -4.914 13.531 -5.922 1 96.75 101 PRO A O 1
ATOM 804 N N . ALA A 1 102 ? -3.754 11.828 -5.082 1 96.94 102 ALA A N 1
ATOM 805 C CA . ALA A 1 102 ? -3.34 12.562 -3.891 1 96.94 102 ALA A CA 1
ATOM 806 C C . ALA A 1 102 ? -2.484 13.773 -4.262 1 96.94 102 ALA A C 1
ATOM 808 O O . ALA A 1 102 ? -2.668 14.859 -3.717 1 96.94 102 ALA A O 1
ATOM 809 N N . LEU A 1 103 ? -1.562 13.539 -5.168 1 97.75 103 LEU A N 1
ATOM 810 C CA . LEU A 1 103 ? -0.683 14.609 -5.633 1 97.75 103 LEU A CA 1
ATOM 811 C C . LEU A 1 103 ? -1.485 15.727 -6.285 1 97.75 103 LEU A C 1
ATOM 813 O O . LEU A 1 103 ? -1.231 16.906 -6.031 1 97.75 103 LEU A O 1
ATOM 817 N N . LYS A 1 104 ? -2.412 15.336 -7.125 1 96.88 104 LYS A N 1
ATOM 818 C CA . LYS A 1 104 ? -3.273 16.328 -7.77 1 96.88 104 LYS A CA 1
ATOM 819 C C . LYS A 1 104 ? -4.055 17.125 -6.738 1 96.88 104 LYS A C 1
ATOM 821 O O . LYS A 1 104 ? -4.105 18.359 -6.812 1 96.88 104 LYS A O 1
ATOM 826 N N . ALA A 1 105 ? -4.629 16.484 -5.773 1 95.5 105 ALA A N 1
ATOM 827 C CA . ALA A 1 105 ? -5.395 17.141 -4.723 1 95.5 105 ALA A CA 1
ATOM 828 C C . ALA A 1 105 ? -4.512 18.094 -3.918 1 95.5 105 ALA A C 1
ATOM 830 O O . ALA A 1 105 ? -4.914 19.219 -3.619 1 95.5 105 ALA A O 1
ATOM 831 N N . LEU A 1 106 ? -3.336 17.672 -3.562 1 97.25 106 LEU A N 1
ATOM 832 C CA . LEU A 1 106 ? -2.412 18.484 -2.781 1 97.25 106 LEU A CA 1
ATOM 833 C C . LEU A 1 106 ? -1.995 19.734 -3.559 1 97.25 106 LEU A C 1
ATOM 835 O O . LEU A 1 106 ? -1.938 20.828 -2.996 1 97.25 106 LEU A O 1
ATOM 839 N N . ARG A 1 107 ? -1.681 19.547 -4.844 1 97 107 ARG A N 1
ATOM 840 C CA . ARG A 1 107 ? -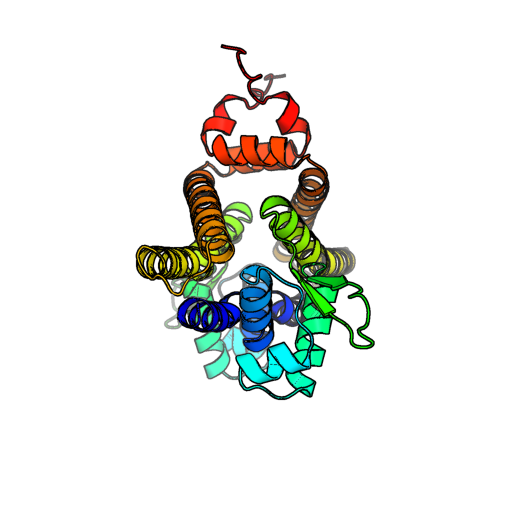1.298 20.672 -5.676 1 97 107 ARG A CA 1
ATOM 841 C C . ARG A 1 107 ? -2.406 21.719 -5.715 1 97 107 ARG A C 1
ATOM 843 O O . ARG A 1 107 ? -2.141 22.922 -5.57 1 97 107 ARG A O 1
ATOM 850 N N . GLU A 1 108 ? -3.6 21.281 -5.902 1 94.88 108 GLU A N 1
ATOM 851 C CA . GLU A 1 108 ? -4.742 22.188 -5.938 1 94.88 108 GLU A CA 1
ATOM 852 C C . GLU A 1 108 ? -4.922 22.906 -4.602 1 94.88 108 GLU A C 1
ATOM 854 O O . GLU A 1 108 ? -5.172 24.109 -4.566 1 94.88 108 GLU A O 1
ATOM 859 N N . CYS A 1 109 ? -4.773 22.203 -3.529 1 94.5 109 CYS A N 1
ATOM 860 C CA . CYS A 1 109 ? -4.988 22.766 -2.201 1 94.5 109 CYS A CA 1
ATOM 861 C C . CYS A 1 109 ? -3.898 23.766 -1.853 1 94.5 109 CYS A C 1
ATOM 863 O O . CYS A 1 109 ? -4.176 24.812 -1.26 1 94.5 109 CYS A O 1
ATOM 865 N N . VAL A 1 110 ? -2.658 23.438 -2.178 1 96 110 VAL A N 1
ATOM 866 C CA . VAL A 1 110 ? -1.553 24.359 -1.917 1 96 110 VAL A CA 1
ATOM 867 C C . VAL A 1 110 ? -1.735 25.625 -2.736 1 96 110 VAL A C 1
ATOM 869 O O . VAL A 1 110 ? -1.533 26.734 -2.229 1 96 110 VAL A O 1
ATOM 872 N N . ALA A 1 111 ? -2.125 25.453 -3.996 1 94.56 111 ALA A N 1
ATOM 873 C CA . ALA A 1 111 ? -2.361 26.594 -4.859 1 94.56 111 ALA A CA 1
ATOM 874 C C . ALA A 1 111 ? -3.461 27.5 -4.297 1 94.56 111 ALA A C 1
ATOM 876 O O . ALA A 1 111 ? -3.332 28.719 -4.297 1 94.56 111 ALA A O 1
ATOM 877 N N . GLU A 1 112 ? -4.438 26.875 -3.824 1 91.25 112 GLU A N 1
ATOM 878 C CA . GLU A 1 112 ? -5.551 27.625 -3.256 1 91.25 112 GLU A CA 1
ATOM 879 C C . GLU A 1 112 ? -5.145 28.312 -1.952 1 91.25 112 GLU A C 1
ATOM 881 O O . GLU A 1 112 ? -5.602 29.406 -1.657 1 91.25 112 GLU A O 1
ATOM 886 N N . ALA A 1 113 ? -4.391 27.625 -1.191 1 91.56 113 ALA A N 1
ATOM 887 C CA . ALA A 1 113 ? -3.969 28.156 0.103 1 91.56 113 ALA A CA 1
ATOM 888 C C . ALA A 1 113 ? -3.064 29.375 -0.072 1 91.56 113 ALA A C 1
ATOM 890 O O . ALA A 1 113 ? -3.072 30.281 0.758 1 91.56 113 ALA A O 1
ATOM 891 N N . GLU A 1 114 ? -2.369 29.203 -1.227 1 87.81 114 GLU A N 1
ATOM 892 C CA . GLU A 1 114 ? -1.461 30.312 -1.491 1 87.81 114 GLU A CA 1
ATOM 893 C C . GLU A 1 114 ? -2.229 31.609 -1.747 1 87.81 114 GLU A C 1
ATOM 895 O O . GLU A 1 114 ? -3.117 31.641 -2.6 1 87.81 114 GLU A O 1
ATOM 900 N N . GLY A 1 115 ? -2.168 32.531 -1.036 1 83.38 115 GLY A N 1
ATOM 901 C CA . GLY A 1 115 ? -2.781 33.844 -1.187 1 83.38 115 GLY A CA 1
ATOM 902 C C . GLY A 1 115 ? -4.086 33.969 -0.423 1 83.38 115 GLY A C 1
ATOM 903 O O . GLY A 1 115 ? -4.758 35 -0.514 1 83.38 115 GLY A O 1
ATOM 904 N N . ASP A 1 116 ? -4.559 32.875 0.094 1 88.12 116 ASP A N 1
ATOM 905 C CA . ASP A 1 116 ? -5.773 32.906 0.902 1 88.12 116 ASP A CA 1
ATOM 906 C C . ASP A 1 116 ? -5.457 33.281 2.35 1 88.12 116 ASP A C 1
ATOM 908 O O . ASP A 1 116 ? -4.91 32.469 3.1 1 88.12 116 ASP A O 1
ATOM 912 N N . PRO A 1 117 ? -5.777 34.438 2.748 1 87.62 117 PRO A N 1
ATOM 913 C CA . PRO A 1 117 ? -5.438 34.906 4.094 1 87.62 117 PRO A CA 1
ATOM 914 C C . PRO A 1 117 ? -6.152 34.125 5.191 1 87.62 117 PRO A C 1
ATOM 916 O O . PRO A 1 117 ? -5.793 34.25 6.367 1 87.62 117 PRO A O 1
ATOM 919 N N . ARG A 1 118 ? -7.082 33.438 4.859 1 88.62 118 ARG A N 1
ATOM 920 C CA . ARG A 1 118 ? -7.82 32.656 5.859 1 88.62 118 ARG A CA 1
ATOM 921 C C . ARG A 1 118 ? -7.047 31.406 6.27 1 88.62 118 ARG A C 1
ATOM 923 O O . ARG A 1 118 ? -7.344 30.797 7.297 1 88.62 118 ARG A O 1
ATOM 930 N N . VAL A 1 119 ? -6.137 31.109 5.461 1 91.25 119 VAL A N 1
ATOM 931 C CA . VAL A 1 119 ? -5.336 29.938 5.766 1 91.25 119 VAL A CA 1
ATOM 932 C C . VAL A 1 119 ? -4.211 30.312 6.727 1 91.25 119 VAL A C 1
ATOM 934 O O . VAL A 1 119 ? -3.383 31.172 6.422 1 91.25 119 VAL A O 1
ATOM 937 N N . GLY A 1 120 ? -4.238 29.656 7.875 1 91.75 120 GLY A N 1
ATOM 938 C CA . GLY A 1 120 ? -3.189 29.906 8.852 1 91.75 120 GLY A CA 1
ATOM 939 C C . GLY A 1 120 ? -1.812 29.5 8.359 1 91.75 120 GLY A C 1
ATOM 940 O O . GLY A 1 120 ? -1.685 28.609 7.523 1 91.75 120 GLY A O 1
ATOM 941 N N . ALA A 1 121 ? -0.863 30.141 8.906 1 93.12 121 ALA A N 1
ATOM 942 C CA . ALA A 1 121 ? 0.518 29.906 8.492 1 93.12 121 ALA A CA 1
ATOM 943 C C . ALA A 1 121 ? 0.914 28.453 8.711 1 93.12 121 ALA A C 1
ATOM 945 O O . ALA A 1 121 ? 1.6 27.859 7.879 1 93.12 121 ALA A O 1
ATOM 946 N N . VAL A 1 122 ? 0.49 27.953 9.781 1 95.5 122 VAL A N 1
ATOM 947 C CA . VAL A 1 122 ? 0.847 26.578 10.117 1 95.5 122 VAL A CA 1
ATOM 948 C C . VAL A 1 122 ? 0.226 25.625 9.094 1 95.5 122 VAL A C 1
ATOM 950 O O . VAL A 1 122 ? 0.912 24.75 8.555 1 95.5 122 VAL A O 1
ATOM 953 N N . ALA A 1 123 ? -0.983 25.781 8.789 1 96.19 123 ALA A N 1
ATOM 954 C CA . ALA A 1 123 ? -1.688 24.938 7.828 1 96.19 123 ALA A CA 1
ATOM 955 C C . ALA A 1 123 ? -1.044 25.031 6.445 1 96.19 123 ALA A C 1
ATOM 957 O O . ALA A 1 123 ? -0.853 24.016 5.773 1 96.19 123 ALA A O 1
ATOM 958 N N . GLY A 1 124 ? -0.748 26.219 6.082 1 95.56 124 GLY A N 1
ATOM 959 C CA . GLY A 1 124 ? -0.091 26.422 4.801 1 95.56 124 GLY A CA 1
ATOM 960 C C . GLY A 1 124 ? 1.24 25.703 4.695 1 95.56 124 GLY A C 1
ATOM 961 O O . GLY A 1 124 ? 1.52 25.047 3.693 1 95.56 124 GLY A O 1
ATOM 962 N N . ARG A 1 125 ? 2.018 25.812 5.703 1 96.69 125 ARG A N 1
ATOM 963 C CA . ARG A 1 125 ? 3.324 25.156 5.738 1 96.69 125 ARG A CA 1
ATOM 964 C C . ARG A 1 125 ? 3.182 23.641 5.691 1 96.69 125 ARG A C 1
ATOM 966 O O . ARG A 1 125 ? 3.945 22.969 5 1 96.69 125 ARG A O 1
ATOM 973 N N . ARG A 1 126 ? 2.215 23.156 6.352 1 97.38 126 ARG A N 1
ATOM 974 C CA . ARG A 1 126 ? 2.033 21.719 6.422 1 97.38 126 ARG A CA 1
ATOM 975 C C . ARG A 1 126 ? 1.521 21.156 5.094 1 97.38 126 ARG A C 1
ATOM 977 O O . ARG A 1 126 ? 1.896 20.062 4.688 1 97.38 126 ARG A O 1
ATOM 984 N N . LEU A 1 127 ? 0.663 21.875 4.469 1 96.88 127 LEU A N 1
ATOM 985 C CA . LEU A 1 127 ? 0.202 21.469 3.145 1 96.88 127 LEU A CA 1
ATOM 986 C C . LEU A 1 127 ? 1.362 21.422 2.156 1 96.88 127 LEU A C 1
ATOM 988 O O . LEU A 1 127 ? 1.502 20.453 1.402 1 96.88 127 LEU A O 1
ATOM 992 N N . LYS A 1 128 ? 2.164 22.422 2.199 1 97.81 128 LYS A N 1
ATOM 993 C CA . LYS A 1 128 ? 3.309 22.484 1.296 1 97.81 128 LYS A CA 1
ATOM 994 C C . LYS A 1 128 ? 4.301 21.359 1.588 1 97.81 128 LYS A C 1
ATOM 996 O O . LYS A 1 128 ? 4.844 20.75 0.666 1 97.81 128 LYS A O 1
ATOM 1001 N N . ALA A 1 129 ? 4.484 21.125 2.848 1 98.25 129 ALA A N 1
ATOM 1002 C CA . ALA A 1 129 ? 5.383 20.031 3.242 1 98.25 129 ALA A CA 1
ATOM 1003 C C . ALA A 1 129 ? 4.871 18.688 2.748 1 98.25 129 ALA A C 1
ATOM 1005 O O . ALA A 1 129 ? 5.645 17.859 2.25 1 98.25 129 ALA A O 1
ATOM 1006 N N . MET A 1 130 ? 3.627 18.469 2.865 1 97.88 130 MET A N 1
ATOM 1007 C CA . MET A 1 130 ? 3.035 17.219 2.412 1 97.88 130 MET A CA 1
ATOM 1008 C C . MET A 1 130 ? 3.125 17.078 0.896 1 97.88 130 MET A C 1
ATOM 1010 O O . MET A 1 130 ? 3.398 16 0.376 1 97.88 130 MET A O 1
ATOM 1014 N N . LEU A 1 131 ? 2.865 18.172 0.217 1 98.31 131 LEU A N 1
ATOM 1015 C CA . LEU A 1 131 ? 3.002 18.156 -1.235 1 98.31 131 LEU A CA 1
ATOM 1016 C C . LEU A 1 131 ? 4.43 17.812 -1.643 1 98.31 131 LEU A C 1
ATOM 1018 O O . LEU A 1 131 ? 4.645 16.938 -2.484 1 98.31 131 LEU A O 1
ATOM 1022 N N . ASP A 1 132 ? 5.363 18.5 -1.028 1 98.44 132 ASP A N 1
ATOM 1023 C CA . ASP A 1 132 ? 6.766 18.25 -1.352 1 98.44 132 ASP A CA 1
ATOM 1024 C C . ASP A 1 132 ? 7.156 16.812 -1.068 1 98.44 132 ASP A C 1
ATOM 1026 O O . ASP A 1 132 ? 7.859 16.188 -1.864 1 98.44 132 ASP A O 1
ATOM 1030 N N . PHE A 1 133 ? 6.707 16.359 -0.018 1 98.25 133 PHE A N 1
ATOM 1031 C CA . PHE A 1 133 ? 6.984 14.977 0.371 1 98.25 133 PHE A CA 1
ATOM 1032 C C . PHE A 1 133 ? 6.379 14 -0.629 1 98.25 133 PHE A C 1
ATOM 1034 O O . PHE A 1 133 ? 7.055 13.086 -1.101 1 98.25 133 PHE A O 1
ATOM 1041 N N . THR A 1 134 ? 5.16 14.125 -0.956 1 97.88 134 THR A N 1
ATOM 1042 C CA . THR A 1 134 ? 4.453 13.25 -1.884 1 97.88 134 THR A CA 1
ATOM 1043 C C . THR A 1 134 ? 5.098 13.297 -3.268 1 97.88 134 THR A C 1
ATOM 1045 O O . THR A 1 134 ? 5.207 12.273 -3.943 1 97.88 134 THR A O 1
ATOM 1048 N N . GLN A 1 135 ? 5.504 14.477 -3.668 1 98.25 135 GLN A N 1
ATOM 1049 C CA . GLN A 1 135 ? 6.195 14.625 -4.941 1 98.25 135 GLN A CA 1
ATOM 1050 C C . GLN A 1 135 ? 7.504 13.844 -4.957 1 98.25 135 GLN A C 1
ATOM 1052 O O . GLN A 1 135 ? 7.844 13.203 -5.957 1 98.25 135 GLN A O 1
ATOM 1057 N N . THR A 1 136 ? 8.203 13.906 -3.871 1 97.62 136 THR A N 1
ATOM 1058 C CA . THR A 1 136 ? 9.453 13.164 -3.75 1 97.62 136 THR A CA 1
ATOM 1059 C C . THR A 1 136 ? 9.203 11.664 -3.832 1 97.62 136 THR A C 1
ATOM 1061 O O . THR A 1 136 ? 9.906 10.953 -4.551 1 97.62 136 THR A O 1
ATOM 1064 N N . LEU A 1 137 ? 8.234 11.195 -3.174 1 96.62 137 LEU A N 1
ATOM 1065 C CA . LEU A 1 137 ? 7.895 9.781 -3.193 1 96.62 137 LEU A CA 1
ATOM 1066 C C . LEU A 1 137 ? 7.449 9.344 -4.586 1 96.62 137 LEU A C 1
ATOM 1068 O O . LEU A 1 137 ? 7.793 8.258 -5.043 1 96.62 137 LEU A O 1
ATOM 1072 N N . ASP A 1 138 ? 6.621 10.203 -5.168 1 97.31 138 ASP A N 1
ATOM 1073 C CA . ASP A 1 138 ? 6.145 9.93 -6.52 1 97.31 138 ASP A CA 1
ATOM 1074 C C . ASP A 1 138 ? 7.316 9.781 -7.492 1 97.31 138 ASP A C 1
ATOM 1076 O O . ASP A 1 138 ? 7.324 8.867 -8.32 1 97.31 138 ASP A O 1
ATOM 1080 N N . GLY A 1 139 ? 8.242 10.719 -7.422 1 97.12 139 GLY A N 1
ATOM 1081 C CA . GLY A 1 139 ? 9.438 10.625 -8.258 1 97.12 139 GLY A CA 1
ATOM 1082 C C . GLY A 1 139 ? 10.227 9.352 -8.023 1 97.12 139 GLY A C 1
ATOM 1083 O O . GLY A 1 139 ? 10.68 8.719 -8.977 1 97.12 139 GLY A O 1
ATOM 1084 N N . TRP A 1 140 ? 10.383 9.008 -6.832 1 96.69 140 TRP A N 1
ATOM 1085 C CA . TRP A 1 140 ? 11.078 7.777 -6.473 1 96.69 140 TRP A CA 1
ATOM 1086 C C . TRP A 1 140 ? 10.359 6.562 -7.047 1 96.69 140 TRP A C 1
ATOM 1088 O O . TRP A 1 140 ? 10.992 5.688 -7.645 1 96.69 140 TRP A O 1
ATOM 1098 N N . TYR A 1 141 ? 9.086 6.523 -6.824 1 95.69 141 TYR A N 1
ATOM 1099 C CA . TYR A 1 141 ? 8.273 5.414 -7.309 1 95.69 141 TYR A CA 1
ATOM 1100 C C . TYR A 1 141 ? 8.445 5.23 -8.812 1 95.69 141 TYR A C 1
ATOM 1102 O O . TYR A 1 141 ? 8.664 4.113 -9.289 1 95.69 141 TYR A O 1
ATOM 1110 N N . ALA A 1 142 ? 8.383 6.324 -9.555 1 95.38 142 ALA A N 1
ATOM 1111 C CA . ALA A 1 142 ? 8.516 6.285 -11.008 1 95.38 142 ALA A CA 1
ATOM 1112 C C . ALA A 1 142 ? 9.859 5.695 -11.422 1 95.38 142 ALA A C 1
ATOM 1114 O O . ALA A 1 142 ? 9.93 4.906 -12.375 1 95.38 142 ALA A O 1
ATOM 1115 N N . GLN A 1 143 ? 10.859 6.035 -10.75 1 96.31 143 GLN A N 1
ATOM 1116 C CA . GLN A 1 143 ? 12.195 5.523 -11.062 1 96.31 143 GLN A CA 1
ATOM 1117 C C . GLN A 1 143 ? 12.305 4.039 -10.734 1 96.31 143 GLN A C 1
ATOM 1119 O O . GLN A 1 143 ? 12.836 3.26 -11.523 1 96.31 143 GLN A O 1
ATOM 1124 N N . MET A 1 144 ? 11.766 3.619 -9.594 1 95.44 144 MET A N 1
ATOM 1125 C CA . MET A 1 144 ? 11.891 2.234 -9.141 1 95.44 144 MET A CA 1
ATOM 1126 C C . MET A 1 144 ? 11.109 1.296 -10.062 1 95.44 144 MET A C 1
ATOM 1128 O O . MET A 1 144 ? 11.492 0.14 -10.242 1 95.44 144 MET A O 1
ATOM 1132 N N . LEU A 1 145 ? 9.992 1.792 -10.562 1 94.69 145 LEU A N 1
ATOM 1133 C CA . LEU A 1 145 ? 9.18 0.973 -11.453 1 94.69 145 LEU A CA 1
ATOM 1134 C C . LEU A 1 145 ? 9.922 0.677 -12.75 1 94.69 145 LEU A C 1
ATOM 1136 O O . LEU A 1 145 ? 9.562 -0.243 -13.484 1 94.69 145 LEU A O 1
ATOM 1140 N N . ASN A 1 146 ? 11 1.396 -13.023 1 93.69 146 ASN A N 1
ATOM 1141 C CA . ASN A 1 146 ? 11.75 1.216 -14.258 1 93.69 146 ASN A CA 1
ATOM 1142 C C . ASN A 1 146 ? 13.055 0.456 -14.016 1 93.69 146 ASN A C 1
ATOM 1144 O O . ASN A 1 146 ? 13.82 0.215 -14.953 1 93.69 146 ASN A O 1
ATOM 1148 N N . VAL A 1 147 ? 13.352 0.13 -12.805 1 94.69 147 VAL A N 1
ATOM 1149 C CA . VAL A 1 147 ? 14.523 -0.666 -12.469 1 94.69 147 VAL A CA 1
ATOM 1150 C C . VAL A 1 147 ? 14.289 -2.125 -12.852 1 94.69 147 VAL A C 1
ATOM 1152 O O . VAL A 1 147 ? 13.242 -2.691 -12.539 1 94.69 147 VAL A O 1
ATOM 1155 N N . PRO A 1 148 ? 15.266 -2.715 -13.539 1 95.56 148 PRO A N 1
ATOM 1156 C CA . PRO A 1 148 ? 15.109 -4.125 -13.906 1 95.56 148 PRO A CA 1
ATOM 1157 C C . PRO A 1 148 ? 14.836 -5.02 -12.695 1 95.56 148 PRO A C 1
ATOM 1159 O O . PRO A 1 148 ? 15.391 -4.785 -11.617 1 95.56 148 PRO A O 1
ATOM 1162 N N . HIS A 1 149 ? 14.094 -6.07 -12.938 1 95.19 149 HIS A N 1
ATOM 1163 C CA . HIS A 1 149 ? 13.633 -6.941 -11.859 1 95.19 149 HIS A CA 1
ATOM 1164 C C . HIS A 1 149 ? 14.812 -7.551 -11.109 1 95.19 149 HIS A C 1
ATOM 1166 O O . HIS A 1 149 ? 14.773 -7.656 -9.875 1 95.19 149 HIS A O 1
ATOM 1172 N N . ASN A 1 150 ? 15.797 -7.961 -11.805 1 94.31 150 ASN A N 1
ATOM 1173 C CA . ASN A 1 150 ? 16.953 -8.57 -11.156 1 94.31 150 ASN A CA 1
ATOM 1174 C C . ASN A 1 150 ? 17.656 -7.578 -10.227 1 94.31 150 ASN A C 1
ATOM 1176 O O . ASN A 1 150 ? 18.141 -7.961 -9.156 1 94.31 150 ASN A O 1
ATOM 1180 N N . THR 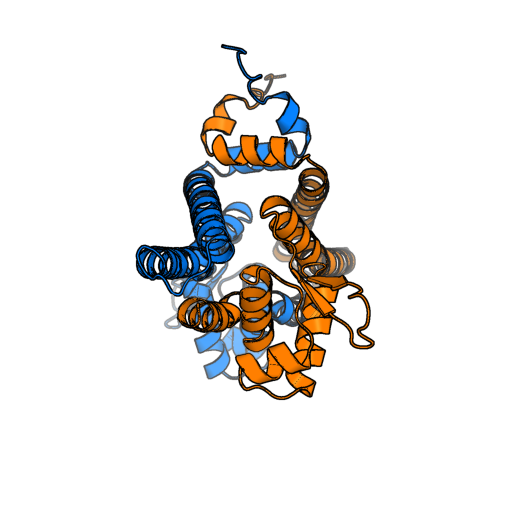A 1 151 ? 17.688 -6.336 -10.625 1 94.69 151 THR A N 1
ATOM 1181 C CA . THR A 1 151 ? 18.281 -5.281 -9.812 1 94.69 151 THR A CA 1
ATOM 1182 C C . THR A 1 151 ? 17.406 -4.988 -8.594 1 94.69 151 THR A C 1
ATOM 1184 O O . THR A 1 151 ? 17.922 -4.801 -7.488 1 94.69 151 THR A O 1
ATOM 1187 N N . LEU A 1 152 ? 16.094 -4.941 -8.734 1 94.19 152 LEU A N 1
ATOM 1188 C CA . LEU A 1 152 ? 15.18 -4.766 -7.613 1 94.19 152 LEU A CA 1
ATOM 1189 C C . LEU A 1 152 ? 15.352 -5.891 -6.598 1 94.19 152 LEU A C 1
ATOM 1191 O O . LEU A 1 152 ? 15.352 -5.648 -5.387 1 94.19 152 LEU A O 1
ATOM 1195 N N . ALA A 1 153 ? 15.477 -7.105 -7.168 1 95 153 ALA A N 1
ATOM 1196 C CA . ALA A 1 153 ? 15.68 -8.258 -6.297 1 95 153 ALA A CA 1
ATOM 1197 C C . ALA A 1 153 ? 16.938 -8.094 -5.453 1 95 153 ALA A C 1
ATOM 1199 O O . ALA A 1 153 ? 16.938 -8.414 -4.262 1 95 153 ALA A O 1
ATOM 1200 N N . LYS A 1 154 ? 17.969 -7.582 -6.023 1 94.62 154 LYS A N 1
ATOM 1201 C CA . LYS A 1 154 ? 19.219 -7.344 -5.301 1 94.62 154 LYS A CA 1
ATOM 1202 C C . LYS A 1 154 ? 19.031 -6.277 -4.223 1 94.62 154 LYS A C 1
ATOM 1204 O O . LYS A 1 154 ? 19.531 -6.422 -3.109 1 94.62 154 LYS A O 1
ATOM 1209 N N . LEU A 1 155 ? 18.344 -5.246 -4.562 1 94 155 LEU A N 1
ATOM 1210 C CA . LEU A 1 155 ? 18.078 -4.176 -3.607 1 94 155 LEU A CA 1
ATOM 1211 C C . LEU A 1 155 ? 17.297 -4.699 -2.406 1 94 155 LEU A C 1
ATOM 1213 O O . LEU A 1 155 ? 17.625 -4.379 -1.262 1 94 155 LEU A O 1
ATOM 1217 N N . ILE A 1 156 ? 16.328 -5.52 -2.65 1 95.12 156 ILE A N 1
ATOM 1218 C CA . ILE A 1 156 ? 15.484 -6.082 -1.602 1 95.12 156 ILE A CA 1
ATOM 1219 C C . ILE A 1 156 ? 16.312 -7.031 -0.733 1 95.12 156 ILE A C 1
ATOM 1221 O O . ILE A 1 156 ? 16.219 -6.992 0.497 1 95.12 156 ILE A O 1
ATOM 1225 N N . ARG A 1 157 ? 17.125 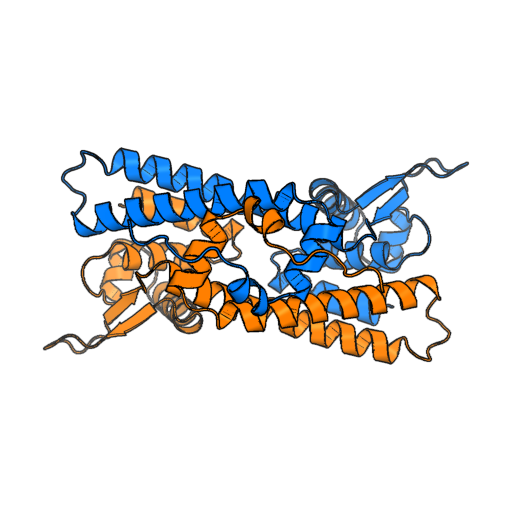-7.781 -1.321 1 93.56 157 ARG A N 1
ATOM 1226 C CA . ARG A 1 157 ? 17.953 -8.734 -0.584 1 93.56 157 ARG A CA 1
ATOM 1227 C C . ARG A 1 157 ? 18.969 -8.016 0.296 1 93.56 157 ARG A C 1
ATOM 1229 O O . ARG A 1 157 ? 19.281 -8.477 1.394 1 93.56 157 ARG A O 1
ATOM 1236 N N . LEU A 1 158 ? 19.438 -6.922 -0.191 1 93 158 LEU A N 1
ATOM 1237 C CA . LEU A 1 158 ? 20.391 -6.148 0.586 1 93 158 LEU A CA 1
ATOM 1238 C C . LEU A 1 158 ? 19.766 -5.617 1.866 1 93 158 LEU A C 1
ATOM 1240 O O . LEU A 1 158 ? 20.438 -5.484 2.891 1 93 158 LEU A O 1
ATOM 1244 N N . GLY A 1 159 ? 18.453 -5.246 1.813 1 93.12 159 GLY A N 1
ATOM 1245 C CA . GLY A 1 159 ? 17.781 -4.742 2.992 1 93.12 159 GLY A CA 1
ATOM 1246 C C . GLY A 1 159 ? 18.453 -3.529 3.604 1 93.12 159 GLY A C 1
ATOM 1247 O O . GLY A 1 159 ? 18.781 -2.574 2.896 1 93.12 159 GLY A O 1
ATOM 1248 N N . GLY A 1 160 ? 18.625 -3.592 4.879 1 92.81 160 GLY A N 1
ATOM 1249 C CA . GLY A 1 160 ? 19.234 -2.492 5.613 1 92.81 160 GLY A CA 1
ATOM 1250 C C . GLY A 1 160 ? 20.703 -2.283 5.27 1 92.81 160 GLY A C 1
ATOM 1251 O O . GLY A 1 160 ? 21.25 -1.207 5.508 1 92.81 160 GLY A O 1
ATOM 1252 N N . ARG A 1 161 ? 21.344 -3.271 4.73 1 93.19 161 ARG A N 1
ATOM 1253 C CA . ARG A 1 161 ? 22.766 -3.176 4.391 1 93.19 161 ARG A CA 1
ATOM 1254 C C . ARG A 1 161 ? 23 -2.154 3.281 1 93.19 161 ARG A C 1
ATOM 1256 O O . ARG A 1 161 ? 24.125 -1.702 3.07 1 93.19 161 ARG A O 1
ATOM 1263 N N . ILE A 1 162 ? 21.938 -1.801 2.604 1 92.56 162 ILE A N 1
ATOM 1264 C CA . ILE A 1 162 ? 22.047 -0.831 1.518 1 92.56 162 ILE A CA 1
ATOM 1265 C C . ILE A 1 162 ? 22.594 0.489 2.057 1 92.56 162 ILE A C 1
ATOM 1267 O O . ILE A 1 162 ? 23.219 1.257 1.32 1 92.56 162 ILE A O 1
ATOM 1271 N N . VAL A 1 163 ? 22.359 0.796 3.281 1 92 163 VAL A N 1
ATOM 1272 C CA . VAL A 1 163 ? 22.75 2.051 3.914 1 92 163 VAL A CA 1
ATOM 1273 C C . VAL A 1 163 ? 24.281 2.197 3.885 1 92 163 VAL A C 1
ATOM 1275 O O . VAL A 1 163 ? 24.797 3.309 3.771 1 92 163 VAL A O 1
ATOM 1278 N N . ARG A 1 164 ? 24.969 1.111 3.855 1 90.88 164 ARG A N 1
ATOM 1279 C CA . ARG A 1 164 ? 26.422 1.115 3.879 1 90.88 164 ARG A CA 1
ATOM 1280 C C . ARG A 1 164 ? 27 1.579 2.541 1 90.88 164 ARG A C 1
ATOM 1282 O O . ARG A 1 164 ? 28.172 1.952 2.453 1 90.88 164 ARG A O 1
ATOM 1289 N N . TYR A 1 165 ? 26.172 1.541 1.524 1 86.25 165 TYR A N 1
ATOM 1290 C CA . TYR A 1 165 ? 26.656 1.869 0.185 1 86.25 165 TYR A CA 1
ATOM 1291 C C . TYR A 1 165 ? 26.266 3.291 -0.198 1 86.25 165 TYR A C 1
ATOM 1293 O O . TYR A 1 165 ? 26.562 3.746 -1.306 1 86.25 165 TYR A O 1
ATOM 1301 N N . LEU A 1 166 ? 25.594 3.986 0.68 1 87.81 166 LEU A N 1
ATOM 1302 C CA . LEU A 1 166 ? 25.172 5.352 0.407 1 87.81 166 LEU A CA 1
ATOM 1303 C C . LEU A 1 166 ? 26.359 6.305 0.378 1 87.81 166 LEU A C 1
ATOM 1305 O O . LEU A 1 166 ? 27.297 6.16 1.17 1 87.81 166 LEU A O 1
ATOM 1309 N N . PRO A 1 167 ? 26.344 7.191 -0.611 1 83.25 167 PRO A N 1
ATOM 1310 C CA . PRO A 1 167 ? 27.422 8.188 -0.658 1 83.25 167 PRO A CA 1
ATOM 1311 C C . PRO A 1 167 ? 27.438 9.094 0.575 1 83.25 167 PRO A C 1
ATOM 1313 O O . PRO A 1 167 ? 26.391 9.453 1.101 1 83.25 167 PRO A O 1
ATOM 1316 N N . VAL A 1 168 ? 28.562 9.172 1.256 1 71.12 168 VAL A N 1
ATOM 1317 C CA . VAL A 1 168 ? 28.75 10.023 2.422 1 71.12 168 VAL A CA 1
ATOM 1318 C C . VAL A 1 168 ? 28.703 11.492 2 1 71.12 168 VAL A C 1
ATOM 1320 O O . VAL A 1 168 ? 29.078 11.836 0.878 1 71.12 168 VAL A O 1
ATOM 1323 N N . LYS A 1 169 ? 27.875 12.422 2.574 1 58.97 169 LYS A N 1
ATOM 1324 C CA . LYS A 1 169 ? 27.922 13.852 2.312 1 58.97 169 LYS A CA 1
ATOM 1325 C C . LYS A 1 169 ? 29.359 14.336 2.143 1 58.97 169 LYS A C 1
ATOM 1327 O O . LYS A 1 169 ? 30.219 14.062 2.986 1 58.97 169 LYS A O 1
ATOM 1332 N N . SER A 1 170 ? 29.859 14.578 0.974 1 45.06 170 SER A N 1
ATOM 1333 C CA . SER A 1 170 ? 30.984 15.508 0.931 1 45.06 170 SER A CA 1
ATOM 1334 C C . SER A 1 170 ? 30.656 16.797 1.686 1 45.06 170 SER A C 1
ATOM 1336 O O . SER A 1 170 ? 29.578 17.375 1.516 1 45.06 170 SER A O 1
ATOM 1338 N N . GLU A 1 171 ? 30.922 16.969 3.02 1 38.19 171 GLU A N 1
ATOM 1339 C CA . GLU A 1 171 ? 31.078 18.297 3.617 1 38.19 171 GLU A CA 1
ATOM 1340 C C . GLU A 1 171 ? 31.578 19.312 2.596 1 38.19 171 GLU A C 1
ATOM 1342 O O . GLU A 1 171 ? 32.719 19.203 2.119 1 38.19 171 GLU A O 1
ATOM 1347 N N . ALA A 1 172 ? 31 19.75 1.53 1 28.73 172 ALA A N 1
ATOM 1348 C CA . ALA A 1 172 ? 31.438 21.094 1.152 1 28.73 172 ALA A CA 1
ATOM 1349 C C . ALA A 1 172 ? 30.75 22.156 2.004 1 28.73 172 ALA A C 1
ATOM 1351 O O . ALA A 1 172 ? 29.578 22.016 2.359 1 28.73 172 ALA A O 1
ATOM 1352 N N . MET B 1 1 ? -8.898 25.266 3.438 1 79.5 1 MET B N 1
ATOM 1353 C CA . MET B 1 1 ? -8.727 24.188 4.414 1 79.5 1 MET B CA 1
ATOM 1354 C C . MET B 1 1 ? -9.867 23.172 4.309 1 79.5 1 MET B C 1
ATOM 1356 O O . MET B 1 1 ? -9.625 21.969 4.246 1 79.5 1 MET B O 1
ATOM 1360 N N . GLU B 1 2 ? -10.984 23.766 4.039 1 84.81 2 GLU B N 1
ATOM 1361 C CA . GLU B 1 2 ? -12.156 22.906 3.918 1 84.81 2 GLU B CA 1
ATOM 1362 C C . GLU B 1 2 ? -12.062 22.031 2.672 1 84.81 2 GLU B C 1
ATOM 1364 O O . GLU B 1 2 ? -12.383 20.828 2.723 1 84.81 2 GLU B O 1
ATOM 1369 N N . ARG B 1 3 ? -11.547 22.594 1.655 1 84.06 3 ARG B N 1
ATOM 1370 C CA . ARG B 1 3 ? -11.43 21.859 0.401 1 84.06 3 ARG B CA 1
ATOM 1371 C C . ARG B 1 3 ? -10.461 20.688 0.54 1 84.06 3 ARG B C 1
ATOM 1373 O O . ARG B 1 3 ? -10.711 19.609 0.015 1 84.06 3 ARG B O 1
ATOM 1380 N N . PHE B 1 4 ? -9.406 20.906 1.211 1 90.19 4 PHE B N 1
ATOM 1381 C CA . PHE B 1 4 ? -8.438 19.828 1.411 1 90.19 4 PHE B CA 1
ATOM 1382 C C . PHE B 1 4 ? -9.055 18.688 2.209 1 90.19 4 PHE B C 1
ATOM 1384 O O . PHE B 1 4 ? -8.922 17.516 1.837 1 90.19 4 PHE B O 1
ATOM 1391 N N . ILE B 1 5 ? -9.703 19.031 3.219 1 94.44 5 ILE B N 1
ATOM 1392 C CA . ILE B 1 5 ? -10.32 18.031 4.09 1 94.44 5 ILE B CA 1
ATOM 1393 C C . ILE B 1 5 ? -11.328 17.203 3.299 1 94.44 5 ILE B C 1
ATOM 1395 O O . ILE B 1 5 ? -11.352 15.969 3.412 1 94.44 5 ILE B O 1
ATOM 1399 N N . LEU B 1 6 ? -12.062 17.906 2.436 1 91.62 6 LEU B N 1
ATOM 1400 C CA . LEU B 1 6 ? -13.07 17.219 1.621 1 91.62 6 LEU B CA 1
ATOM 1401 C C . LEU B 1 6 ? -12.406 16.312 0.593 1 91.62 6 LEU B C 1
ATOM 1403 O O . LEU B 1 6 ? -12.773 15.141 0.46 1 91.62 6 LEU B O 1
ATOM 1407 N N . HIS B 1 7 ? -11.414 16.828 -0.096 1 91.25 7 HIS B N 1
ATOM 1408 C CA . HIS B 1 7 ? -10.719 16.031 -1.107 1 91.25 7 HIS B CA 1
ATOM 1409 C C . HIS B 1 7 ? -10.016 14.828 -0.482 1 91.25 7 HIS B C 1
ATOM 1411 O O . HIS B 1 7 ? -10.086 13.719 -1.014 1 91.25 7 HIS B O 1
ATOM 1417 N N . TRP B 1 8 ? -9.406 15.055 0.664 1 94.12 8 TRP B N 1
ATOM 1418 C CA . TRP B 1 8 ? -8.711 13.992 1.371 1 94.12 8 TRP B CA 1
ATOM 1419 C C . TRP B 1 8 ? -9.68 12.898 1.803 1 94.12 8 TRP B C 1
ATOM 1421 O O . TRP B 1 8 ? -9.352 11.711 1.736 1 94.12 8 TRP B O 1
ATOM 1431 N N . GLY B 1 9 ? -10.781 13.273 2.238 1 95.25 9 GLY B N 1
ATOM 1432 C CA . GLY B 1 9 ? -11.828 12.32 2.557 1 95.25 9 GLY B CA 1
ATOM 1433 C C . GLY B 1 9 ? -12.219 11.453 1.374 1 95.25 9 GLY B C 1
ATOM 1434 O O . GLY B 1 9 ? -12.398 10.242 1.517 1 95.25 9 GLY B O 1
ATOM 1435 N N . ASP B 1 10 ? -12.344 12.117 0.261 1 94.06 10 ASP B N 1
ATOM 1436 C CA . ASP B 1 10 ? -12.734 11.391 -0.945 1 94.06 10 ASP B CA 1
ATOM 1437 C C . ASP B 1 10 ? -11.672 10.367 -1.336 1 94.06 10 ASP B C 1
ATOM 1439 O O . ASP B 1 10 ? -11.992 9.266 -1.792 1 94.06 10 ASP B O 1
ATOM 1443 N N . LEU B 1 11 ? -10.453 10.711 -1.109 1 94.69 11 LEU B N 1
ATOM 1444 C CA . LEU B 1 11 ? -9.344 9.836 -1.464 1 94.69 11 LEU B CA 1
ATOM 1445 C C . LEU B 1 11 ? -9.242 8.672 -0.485 1 94.69 11 LEU B C 1
ATOM 1447 O O . LEU B 1 11 ? -8.609 7.656 -0.786 1 94.69 11 LEU B O 1
ATOM 1451 N N . GLY B 1 12 ? -9.805 8.812 0.687 1 94.31 12 GLY B N 1
ATOM 1452 C CA . GLY B 1 12 ? -9.758 7.762 1.688 1 94.31 12 GLY B CA 1
ATOM 1453 C C . GLY B 1 12 ? -10.195 6.414 1.153 1 94.31 12 GLY B C 1
ATOM 1454 O O . GLY B 1 12 ? -9.539 5.398 1.39 1 94.31 12 GLY B O 1
ATOM 1455 N N . GLY B 1 13 ? -11.242 6.473 0.412 1 91.19 13 GLY B N 1
ATOM 1456 C CA . GLY B 1 13 ? -11.75 5.234 -0.158 1 91.19 13 GLY B CA 1
ATOM 1457 C C . GLY B 1 13 ? -10.742 4.516 -1.029 1 91.19 13 GLY B C 1
ATOM 1458 O O . GLY B 1 13 ? -10.648 3.287 -1.002 1 91.19 13 GLY B O 1
ATOM 1459 N N . GLN B 1 14 ? -9.984 5.223 -1.747 1 90.81 14 GLN B N 1
ATOM 1460 C CA . GLN B 1 14 ? -8.953 4.645 -2.602 1 90.81 14 GLN B CA 1
ATOM 1461 C C . GLN B 1 14 ? -7.855 3.986 -1.771 1 90.81 14 GLN B C 1
ATOM 1463 O O . GLN B 1 14 ? -7.207 3.045 -2.227 1 90.81 14 GLN B O 1
ATOM 1468 N N . TRP B 1 15 ? -7.719 4.461 -0.541 1 93.06 15 TRP B N 1
ATOM 1469 C CA . TRP B 1 15 ? -6.68 3.939 0.342 1 93.06 15 TRP B CA 1
ATOM 1470 C C . TRP B 1 15 ? -7.25 2.898 1.299 1 93.06 15 TRP B C 1
ATOM 1472 O O . TRP B 1 15 ? -6.555 2.424 2.199 1 93.06 15 TRP B O 1
ATOM 1482 N N . GLY B 1 16 ? -8.516 2.564 1.199 1 90 16 GLY B N 1
ATOM 1483 C CA . GLY B 1 16 ? -9.148 1.631 2.123 1 90 16 GLY B CA 1
ATOM 1484 C C . GLY B 1 16 ? -9.469 2.25 3.469 1 90 16 GLY B C 1
ATOM 1485 O O . GLY B 1 16 ? -9.586 1.544 4.473 1 90 16 GLY B O 1
ATOM 1486 N N . VAL B 1 17 ? -9.57 3.492 3.477 1 93.75 17 VAL B N 1
ATOM 1487 C CA . VAL B 1 17 ? -9.836 4.238 4.699 1 93.75 17 VAL B CA 1
ATOM 1488 C C . VAL B 1 17 ? -11.219 4.879 4.625 1 93.75 17 VAL B C 1
ATOM 1490 O O . VAL B 1 17 ? -11.586 5.457 3.598 1 93.75 17 VAL B O 1
ATOM 1493 N N . ASN B 1 18 ? -11.875 4.766 5.723 1 94.88 18 ASN B N 1
ATOM 1494 C CA . ASN B 1 18 ? -13.164 5.434 5.809 1 94.88 18 ASN B CA 1
ATOM 1495 C C . ASN B 1 18 ? -13.039 6.938 5.59 1 94.88 18 ASN B C 1
ATOM 1497 O O . ASN B 1 18 ? -12.102 7.566 6.09 1 94.88 18 ASN B O 1
ATOM 1501 N N . ARG B 1 19 ? -14.047 7.438 5.008 1 96.75 19 ARG B N 1
ATOM 1502 C CA . ARG B 1 19 ? -14.062 8.859 4.672 1 96.75 19 ARG B CA 1
ATOM 1503 C C . ARG B 1 19 ? -13.867 9.719 5.914 1 96.75 19 ARG B C 1
ATOM 1505 O O . ARG B 1 19 ? -13.055 10.641 5.914 1 96.75 19 ARG B O 1
ATOM 1512 N N . SER B 1 20 ? -14.594 9.438 6.949 1 97.88 20 SER B N 1
ATOM 1513 C CA . SER B 1 20 ? -14.523 10.227 8.172 1 97.88 20 SER B CA 1
ATOM 1514 C C . SER B 1 20 ? -13.141 10.141 8.812 1 97.88 20 SER B C 1
ATOM 1516 O O . SER B 1 20 ? -12.625 11.133 9.328 1 97.88 20 SER B O 1
ATOM 1518 N N . VAL B 1 21 ? -12.547 8.969 8.781 1 98.38 21 VAL B N 1
ATOM 1519 C CA . VAL B 1 21 ? -11.211 8.781 9.328 1 98.38 21 VAL B CA 1
ATOM 1520 C C . VAL B 1 21 ? -10.219 9.664 8.578 1 98.38 21 VAL B C 1
ATOM 1522 O O . VAL B 1 21 ? -9.422 10.375 9.188 1 98.38 21 VAL B O 1
ATOM 1525 N N . ALA B 1 22 ? -10.391 9.672 7.266 1 98.06 22 ALA B N 1
ATOM 1526 C CA . ALA B 1 22 ? -9.5 10.477 6.426 1 98.06 22 ALA B CA 1
ATOM 1527 C C . ALA B 1 22 ? -9.703 11.961 6.684 1 98.06 22 ALA B C 1
ATOM 1529 O O . ALA B 1 22 ? -8.734 12.719 6.789 1 98.06 22 ALA B O 1
ATOM 1530 N N . GLN B 1 23 ? -10.914 12.375 6.809 1 98.38 23 GLN B N 1
ATOM 1531 C CA . GLN B 1 23 ? -11.227 13.789 7.023 1 98.38 23 GLN B CA 1
ATOM 1532 C C . GLN B 1 23 ? -10.734 14.258 8.391 1 98.38 23 GLN B C 1
ATOM 1534 O O . GLN B 1 23 ? -10.195 15.352 8.523 1 98.38 23 GLN B O 1
ATOM 1539 N N . ILE B 1 24 ? -10.922 13.438 9.352 1 98.69 24 ILE B N 1
ATOM 1540 C CA . ILE B 1 24 ? -10.492 13.797 10.703 1 98.69 24 ILE B CA 1
ATOM 1541 C C . ILE B 1 24 ? -8.969 13.883 10.75 1 98.69 24 ILE B C 1
ATOM 1543 O O . ILE B 1 24 ? -8.422 14.812 11.352 1 98.69 24 ILE B O 1
ATOM 1547 N N . HIS B 1 25 ? -8.32 12.969 10.148 1 98.62 25 HIS B N 1
ATOM 1548 C CA . HIS B 1 25 ? -6.867 13.031 10.094 1 98.62 25 HIS B CA 1
ATOM 1549 C C . HIS B 1 25 ? -6.398 14.32 9.43 1 98.62 25 HIS B C 1
ATOM 1551 O O . HIS B 1 25 ? -5.5 14.992 9.938 1 98.62 25 HIS B O 1
ATOM 1557 N N . ALA B 1 26 ? -7.008 14.633 8.297 1 98.19 26 ALA B N 1
ATOM 1558 C CA . ALA B 1 26 ? -6.664 15.859 7.574 1 98.19 26 ALA B CA 1
ATOM 1559 C C . ALA B 1 26 ? -6.867 17.094 8.453 1 98.19 26 ALA B C 1
ATOM 1561 O O . ALA B 1 26 ? -6.004 17.969 8.508 1 98.19 26 ALA B O 1
ATOM 1562 N N . LEU B 1 27 ? -7.984 17.156 9.109 1 98.19 27 LEU B N 1
ATOM 1563 C CA . LEU B 1 27 ? -8.312 18.281 9.977 1 98.19 27 LEU B CA 1
ATOM 1564 C C . LEU B 1 27 ? -7.277 18.438 11.086 1 98.19 27 LEU B C 1
ATOM 1566 O O . LEU B 1 27 ? -6.754 19.531 11.297 1 98.19 27 LEU B O 1
ATOM 1570 N N . LEU B 1 28 ? -6.984 17.344 11.734 1 98.44 28 LEU B N 1
ATOM 1571 C CA . LEU B 1 28 ? -6.031 17.375 12.836 1 98.44 28 LEU B CA 1
ATOM 1572 C C . LEU B 1 28 ? -4.633 17.719 12.336 1 98.44 28 LEU B C 1
ATOM 1574 O O . LEU B 1 28 ? -3.895 18.469 12.984 1 98.44 28 LEU B O 1
ATOM 1578 N N . TYR B 1 29 ? -4.293 17.203 11.203 1 98.38 29 TYR B N 1
ATOM 1579 C CA . TYR B 1 29 ? -2.982 17.484 10.625 1 98.38 29 TYR B CA 1
ATOM 1580 C C . TYR B 1 29 ? -2.805 18.969 10.344 1 98.38 29 TYR B C 1
ATOM 1582 O O . TYR B 1 29 ? -1.722 19.516 10.555 1 98.38 29 TYR B O 1
ATOM 1590 N N . LEU B 1 30 ? -3.809 19.609 9.906 1 97.25 30 LEU B N 1
ATOM 1591 C CA . LEU B 1 30 ? -3.717 21.016 9.516 1 97.25 30 LEU B CA 1
ATOM 1592 C C . LEU B 1 30 ? -3.916 21.938 10.711 1 97.25 30 LEU B C 1
ATOM 1594 O O . LEU B 1 30 ? -3.598 23.125 10.648 1 97.25 30 LEU B O 1
ATOM 1598 N N . SER B 1 31 ? -4.461 21.406 11.734 1 97 31 SER B N 1
ATOM 1599 C CA . SER B 1 31 ? -4.766 22.234 12.898 1 97 31 SER B CA 1
ATOM 1600 C C . SER B 1 31 ? -3.496 22.625 13.648 1 97 31 SER B C 1
ATOM 1602 O O . SER B 1 31 ? -2.596 21.812 13.828 1 97 31 SER B O 1
ATOM 1604 N N . ASP B 1 32 ? -3.451 23.859 14.062 1 96.06 32 ASP B N 1
ATOM 1605 C CA . ASP B 1 32 ? -2.301 24.328 14.828 1 96.06 32 ASP B CA 1
ATOM 1606 C C . ASP B 1 32 ? -2.541 24.172 16.328 1 96.06 32 ASP B C 1
ATOM 1608 O O . ASP B 1 32 ? -1.697 24.562 17.141 1 96.06 32 ASP B O 1
ATOM 1612 N N . LYS B 1 33 ? -3.662 23.672 16.75 1 96.25 33 LYS B N 1
ATOM 1613 C CA . LYS B 1 33 ? -3.988 23.422 18.141 1 96.25 33 LYS B CA 1
ATOM 1614 C C . LYS B 1 33 ? -4.68 22.062 18.312 1 96.25 33 LYS B C 1
ATOM 1616 O O . LYS B 1 33 ? -5.293 21.562 17.375 1 96.25 33 LYS B O 1
ATOM 1621 N N . PRO 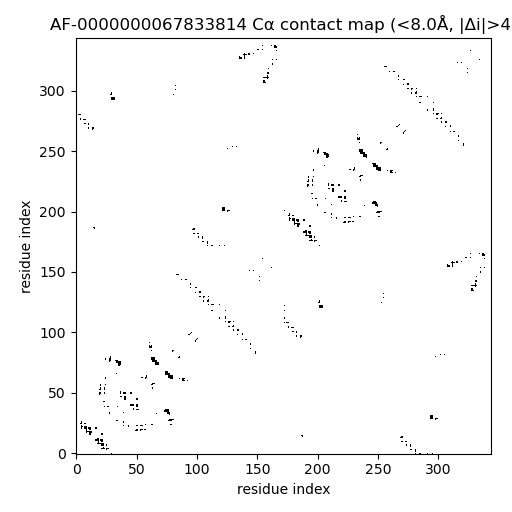B 1 34 ? -4.578 21.453 19.531 1 98.06 34 PRO B N 1
ATOM 1622 C CA . PRO B 1 34 ? -5.359 20.25 19.797 1 98.06 34 PRO B CA 1
ATOM 1623 C C . PRO B 1 34 ? -6.863 20.469 19.656 1 98.06 34 PRO B C 1
ATOM 1625 O O . PRO B 1 34 ? -7.355 21.562 19.969 1 98.06 34 PRO B O 1
ATOM 1628 N N . LEU B 1 35 ? -7.57 19.453 19.219 1 98.06 35 LEU B N 1
ATOM 1629 C CA . LEU B 1 35 ? -9.023 19.562 19.078 1 98.06 35 LEU B CA 1
ATOM 1630 C C . LEU B 1 35 ? -9.727 18.484 19.891 1 98.06 35 LEU B C 1
ATOM 1632 O O . LEU B 1 35 ? -9.242 17.344 19.953 1 98.06 35 LEU B O 1
ATOM 1636 N N . ALA B 1 36 ? -10.82 18.875 20.453 1 98 36 ALA B N 1
ATOM 1637 C CA . ALA B 1 36 ? -11.656 17.891 21.141 1 98 36 ALA B CA 1
ATOM 1638 C C . ALA B 1 36 ? -12.648 17.234 20.172 1 98 36 ALA B C 1
ATOM 1640 O O . ALA B 1 36 ? -12.891 17.766 19.078 1 98 36 ALA B O 1
ATOM 1641 N N . ALA B 1 37 ? -13.219 16.109 20.641 1 97.75 37 ALA B N 1
ATOM 1642 C CA . ALA B 1 37 ? -14.156 15.359 19.797 1 97.75 37 ALA B CA 1
ATOM 1643 C C . ALA B 1 37 ? -15.336 16.234 19.375 1 97.75 37 ALA B C 1
ATOM 1645 O O . ALA B 1 37 ? -15.789 16.156 18.234 1 97.75 37 ALA B O 1
ATOM 1646 N N . GLU B 1 38 ? -15.75 17.094 20.219 1 96.81 38 GLU B N 1
ATOM 1647 C CA . GLU B 1 38 ? -16.891 17.969 19.922 1 96.81 38 GLU B CA 1
ATOM 1648 C C . GLU B 1 38 ? -16.547 19 18.859 1 96.81 38 GLU B C 1
ATOM 1650 O O . GLU B 1 38 ? -17.359 19.297 17.984 1 96.81 38 GLU B O 1
ATOM 1655 N N . ASP B 1 39 ? -15.344 19.5 18.969 1 97.06 39 ASP B N 1
ATOM 1656 C CA . ASP B 1 39 ? -14.875 20.453 17.969 1 97.06 39 ASP B CA 1
ATOM 1657 C C . ASP B 1 39 ? -14.797 19.797 16.578 1 97.06 39 ASP B C 1
ATOM 1659 O O . ASP B 1 39 ? -15.18 20.422 15.586 1 97.06 39 ASP B O 1
ATOM 1663 N N . ILE B 1 40 ? -14.336 18.594 16.562 1 98.12 40 ILE B N 1
ATOM 1664 C CA . ILE B 1 40 ? -14.195 17.859 15.32 1 98.12 40 ILE B CA 1
ATOM 1665 C C . ILE B 1 40 ? -15.57 17.578 14.719 1 98.12 40 ILE B C 1
ATOM 1667 O O . ILE B 1 40 ? -15.805 17.828 13.539 1 98.12 40 ILE B O 1
ATOM 1671 N N . ALA B 1 41 ? -16.484 17.109 15.562 1 98.25 41 ALA B N 1
ATOM 1672 C CA . ALA B 1 41 ? -17.844 16.828 15.117 1 98.25 41 ALA B CA 1
ATOM 1673 C C . ALA B 1 41 ? -18.5 18.062 14.531 1 98.25 41 ALA B C 1
ATOM 1675 O O . ALA B 1 41 ? -19.125 18 13.469 1 98.25 41 ALA B O 1
ATOM 1676 N N . GLY B 1 42 ? -18.359 19.156 15.25 1 97.5 42 GLY B N 1
ATOM 1677 C CA . GLY B 1 42 ? -18.938 20.406 14.797 1 97.5 42 GLY B CA 1
ATOM 1678 C C . GLY B 1 42 ? -18.328 20.891 13.484 1 97.5 42 GLY B C 1
ATOM 1679 O O . GLY B 1 42 ? -19.062 21.312 12.586 1 97.5 42 GLY B O 1
ATOM 1680 N N . THR B 1 43 ? -17.031 20.812 13.359 1 96.38 43 THR B N 1
ATOM 1681 C CA . THR B 1 43 ? -16.328 21.312 12.18 1 96.38 43 THR B CA 1
ATOM 1682 C C . THR B 1 43 ? -16.688 20.484 10.945 1 96.38 43 THR B C 1
ATOM 1684 O O . THR B 1 43 ? -16.891 21.031 9.867 1 96.38 43 THR B O 1
ATOM 1687 N N . LEU B 1 44 ? -16.812 19.156 11.102 1 97.12 44 LEU B N 1
ATOM 1688 C CA . LEU B 1 44 ? -17 18.266 9.961 1 97.12 44 LEU B CA 1
ATOM 1689 C C . LEU B 1 44 ? -18.484 17.969 9.742 1 97.12 44 LEU B C 1
ATOM 1691 O O . LEU B 1 44 ? -18.875 17.453 8.688 1 97.12 44 LEU B O 1
ATOM 1695 N N . GLY B 1 45 ? -19.281 18.281 10.688 1 96.88 45 GLY B N 1
ATOM 1696 C CA . GLY B 1 45 ? -20.703 18.031 10.57 1 96.88 45 GLY B CA 1
ATOM 1697 C C . GLY B 1 45 ? -21.062 16.562 10.578 1 96.88 45 GLY B C 1
ATOM 1698 O O . GLY B 1 45 ? -21.906 16.109 9.781 1 96.88 45 GLY B O 1
ATOM 1699 N N . ILE B 1 46 ? -20.391 15.781 11.406 1 97.12 46 ILE B N 1
ATOM 1700 C CA . ILE B 1 46 ? -20.672 14.352 11.484 1 97.12 46 ILE B CA 1
ATOM 1701 C C . ILE B 1 46 ? -21.016 13.969 12.922 1 97.12 46 ILE B C 1
ATOM 1703 O O . ILE B 1 46 ? -20.781 14.75 13.852 1 97.12 46 ILE B O 1
ATOM 1707 N N . ALA B 1 47 ? -21.578 12.773 13.141 1 97.88 47 ALA B N 1
ATOM 1708 C CA . ALA B 1 47 ? -22.031 12.297 14.445 1 97.88 47 ALA B CA 1
ATOM 1709 C C . ALA B 1 47 ? -20.859 12.055 15.375 1 97.88 47 ALA B C 1
ATOM 1711 O O . ALA B 1 47 ? -19.781 11.609 14.938 1 97.88 47 ALA B O 1
ATOM 1712 N N . ARG B 1 48 ? -21.078 12.273 16.656 1 96.38 48 ARG B N 1
ATOM 1713 C CA . ARG B 1 48 ? -20.078 12.055 17.688 1 96.38 48 ARG B CA 1
ATOM 1714 C C . ARG B 1 48 ? -19.594 10.602 17.688 1 96.38 48 ARG B C 1
ATOM 1716 O O . ARG B 1 48 ? -18.422 10.336 17.922 1 96.38 48 ARG B O 1
ATOM 1723 N N . SER B 1 49 ? -20.516 9.742 17.5 1 97.25 49 SER B N 1
ATOM 1724 C CA . SER B 1 49 ? -20.141 8.328 17.453 1 97.25 49 SER B CA 1
ATOM 1725 C C . SER B 1 49 ? -19.156 8.047 16.328 1 97.25 49 SER B C 1
ATOM 1727 O O . SER B 1 49 ? -18.188 7.293 16.516 1 97.25 49 SER B O 1
ATOM 1729 N N . ASN B 1 50 ? -19.375 8.641 15.203 1 97.94 50 ASN B N 1
ATOM 1730 C CA . ASN B 1 50 ? -18.469 8.508 14.07 1 97.94 50 ASN B CA 1
ATOM 1731 C C . ASN B 1 50 ? -17.094 9.086 14.391 1 97.94 50 ASN B C 1
ATOM 1733 O O . ASN B 1 50 ? -16.062 8.484 14.07 1 97.94 50 ASN B O 1
ATOM 1737 N N . VAL B 1 51 ? -17.109 10.234 15 1 98.56 51 VAL B N 1
ATOM 1738 C CA . VAL B 1 51 ? -15.859 10.859 15.406 1 98.56 51 VAL B CA 1
ATOM 1739 C C . VAL B 1 51 ? -15.109 9.938 16.359 1 98.56 51 VAL B C 1
ATOM 1741 O O . VAL B 1 51 ? -13.914 9.68 16.172 1 98.56 51 VAL B O 1
ATOM 1744 N N . SER B 1 52 ? -15.797 9.453 17.312 1 98.19 52 SER B N 1
ATOM 1745 C CA . SER B 1 52 ? -15.172 8.586 18.312 1 98.19 52 SER B CA 1
ATOM 1746 C C . SER B 1 52 ? -14.555 7.352 17.672 1 98.19 52 SER B C 1
ATOM 1748 O O . SER B 1 52 ? -13.414 6.996 17.953 1 98.19 52 SER B O 1
ATOM 1750 N N . ASN B 1 53 ? -15.258 6.711 16.812 1 98.38 53 ASN B N 1
ATOM 1751 C CA . ASN B 1 53 ? -14.758 5.535 16.109 1 98.38 53 ASN B CA 1
ATOM 1752 C C . ASN B 1 53 ? -13.555 5.871 15.242 1 98.38 53 ASN B C 1
ATOM 1754 O O . ASN B 1 53 ? -12.586 5.109 15.195 1 98.38 53 ASN B O 1
ATOM 1758 N N . SER B 1 54 ? -13.641 6.957 14.57 1 98.56 54 SER B N 1
ATOM 1759 C CA . SER B 1 54 ? -12.562 7.387 13.688 1 98.56 54 SER B CA 1
ATOM 1760 C C . SER B 1 54 ? -11.305 7.727 14.484 1 98.56 54 SER B C 1
ATOM 1762 O O . SER B 1 54 ? -10.188 7.398 14.062 1 98.56 54 SER B O 1
ATOM 1764 N N . LEU B 1 55 ? -11.492 8.398 15.602 1 98.69 55 LEU B N 1
ATOM 1765 C CA . LEU B 1 55 ? -10.359 8.719 16.469 1 98.69 55 LEU B CA 1
ATOM 1766 C C . LEU B 1 55 ? -9.703 7.445 17 1 98.69 55 LEU B C 1
ATOM 1768 O O . LEU B 1 55 ? -8.477 7.363 17.062 1 98.69 55 LEU B O 1
ATOM 1772 N N . LYS B 1 56 ? -10.5 6.527 17.359 1 98.44 56 LYS B N 1
ATOM 1773 C CA . LYS B 1 56 ? -9.969 5.242 17.812 1 98.44 56 LYS B CA 1
ATOM 1774 C C . LYS B 1 56 ? -9.156 4.566 16.703 1 98.44 56 LYS B C 1
ATOM 1776 O O . LYS B 1 56 ? -8.07 4.031 16.969 1 98.44 56 LYS B O 1
ATOM 1781 N N . GLU B 1 57 ? -9.648 4.613 15.516 1 97.88 57 GLU B N 1
ATOM 1782 C CA . GLU B 1 57 ? -8.938 4.02 14.391 1 97.88 57 GLU B CA 1
ATOM 1783 C C . GLU B 1 57 ? -7.609 4.727 14.141 1 97.88 57 GLU B C 1
ATOM 1785 O O . GLU B 1 57 ? -6.57 4.078 13.992 1 97.88 57 GLU B O 1
ATOM 1790 N N . LEU B 1 58 ? -7.633 6.039 14.109 1 98.56 58 LEU B N 1
ATOM 1791 C CA . LEU B 1 58 ? -6.422 6.82 13.875 1 98.56 58 LEU B CA 1
ATOM 1792 C C . LEU B 1 58 ? -5.402 6.586 14.992 1 98.56 58 LEU B C 1
ATOM 1794 O O . LEU B 1 58 ? -4.199 6.508 14.727 1 98.56 58 LEU B O 1
ATOM 1798 N N . ALA B 1 59 ? -5.895 6.5 16.219 1 98.38 59 ALA B N 1
ATOM 1799 C CA . ALA B 1 59 ? -5.016 6.215 17.344 1 98.38 59 ALA B CA 1
ATOM 1800 C C . ALA B 1 59 ? -4.402 4.824 17.219 1 98.38 59 ALA B C 1
ATOM 1802 O O . ALA B 1 59 ? -3.236 4.621 17.578 1 98.38 59 ALA B O 1
ATOM 1803 N N . GLY B 1 60 ? -5.16 3.863 16.734 1 97.44 60 GLY B N 1
ATOM 1804 C CA . GLY B 1 60 ? -4.664 2.514 16.5 1 97.44 60 GLY B CA 1
ATOM 1805 C C . GLY B 1 60 ? -3.539 2.455 15.492 1 97.44 60 GLY B C 1
ATOM 1806 O O . GLY B 1 60 ? -2.686 1.567 15.547 1 97.44 60 GLY B O 1
ATOM 1807 N N . TRP B 1 61 ? -3.523 3.418 14.57 1 97.44 61 TRP B N 1
ATOM 1808 C CA . TRP B 1 61 ? -2.467 3.543 13.57 1 97.44 61 TRP B CA 1
ATOM 1809 C C . TRP B 1 61 ? -1.316 4.395 14.102 1 97.44 61 TRP B C 1
ATOM 1811 O O . TRP B 1 61 ? -0.314 4.594 13.406 1 97.44 61 TRP B O 1
ATOM 1821 N N . ASN B 1 62 ? -1.491 4.867 15.289 1 97.88 62 ASN B N 1
ATOM 1822 C CA . ASN B 1 62 ? -0.532 5.758 15.938 1 97.88 62 ASN B CA 1
ATOM 1823 C C . ASN B 1 62 ? -0.323 7.035 15.125 1 97.88 62 ASN B C 1
ATOM 1825 O O . ASN B 1 62 ? 0.785 7.57 15.078 1 97.88 62 ASN B O 1
ATOM 1829 N N . LEU B 1 63 ? -1.382 7.5 14.445 1 98.62 63 LEU B N 1
ATOM 1830 C CA . LEU B 1 63 ? -1.298 8.695 13.617 1 98.62 63 LEU B CA 1
ATOM 1831 C C . LEU B 1 63 ? -1.74 9.93 14.398 1 98.62 63 LEU B C 1
ATOM 1833 O O . LEU B 1 63 ? -1.485 11.062 13.977 1 98.62 63 LEU B O 1
ATOM 1837 N N . ILE B 1 64 ? -2.447 9.641 15.484 1 98.81 64 ILE B N 1
ATOM 1838 C CA . ILE B 1 64 ? -2.848 10.703 16.406 1 98.81 64 ILE B CA 1
ATOM 1839 C C . ILE B 1 64 ? -2.613 10.258 17.844 1 98.81 64 ILE B C 1
ATOM 1841 O O . ILE B 1 64 ? -2.377 9.078 18.094 1 98.81 64 ILE B O 1
ATOM 1845 N N . ARG B 1 65 ? -2.637 11.18 18.719 1 98.38 65 ARG B N 1
ATOM 1846 C CA . ARG B 1 65 ? -2.559 10.875 20.141 1 98.38 65 ARG B CA 1
ATOM 1847 C C . ARG B 1 65 ? -3.406 11.844 20.953 1 98.38 65 ARG B C 1
ATOM 1849 O O . ARG B 1 65 ? -3.674 12.961 20.516 1 98.38 65 ARG B O 1
ATOM 1856 N N . ARG B 1 66 ? -3.717 11.406 22.094 1 97.75 66 ARG B N 1
ATOM 1857 C CA . ARG B 1 66 ? -4.414 12.234 23.062 1 97.75 66 ARG B CA 1
ATOM 1858 C C . ARG B 1 66 ? -3.43 13.094 23.844 1 97.75 66 ARG B C 1
ATOM 1860 O O . ARG B 1 66 ? -2.357 12.633 24.234 1 97.75 66 ARG B O 1
ATOM 1867 N N . VAL B 1 67 ? -3.885 14.32 24.047 1 97.5 67 VAL B N 1
ATOM 1868 C CA . VAL B 1 67 ? -3.027 15.211 24.828 1 97.5 67 VAL B CA 1
ATOM 1869 C C . VAL B 1 67 ? -3.857 15.945 25.875 1 97.5 67 VAL B C 1
ATOM 1871 O O . VAL B 1 67 ? -5.039 16.219 25.672 1 97.5 67 VAL B O 1
ATOM 1874 N N . PRO B 1 68 ? -3.254 16.219 27.047 1 93.44 68 PRO B N 1
ATOM 1875 C CA . PRO B 1 68 ? -3.957 17.016 28.047 1 93.44 68 PRO B CA 1
ATOM 1876 C C . PRO B 1 68 ? -3.971 18.5 27.719 1 93.44 68 PRO B C 1
ATOM 1878 O O . PRO B 1 68 ? -3.049 19 27.062 1 93.44 68 PRO B O 1
ATOM 1881 N N . VAL B 1 69 ? -4.984 19.125 28 1 93.88 69 VAL B N 1
ATOM 1882 C CA . VAL B 1 69 ? -5.086 20.578 27.906 1 93.88 69 VAL B CA 1
ATOM 1883 C C . VAL B 1 69 ? -5.457 21.156 29.266 1 93.88 69 VAL B C 1
ATOM 1885 O O . VAL B 1 69 ? -6.418 20.719 29.906 1 93.88 69 VAL B O 1
ATOM 1888 N N . LEU B 1 70 ? -4.672 22.125 29.703 1 91.31 70 LEU B N 1
ATOM 1889 C CA . LEU B 1 70 ? -4.855 22.703 31.031 1 91.31 70 LEU B CA 1
ATOM 1890 C C . LEU B 1 70 ? -6.254 23.297 31.172 1 91.31 70 LEU B C 1
ATOM 1892 O O . LEU B 1 70 ? -6.711 24.031 30.297 1 91.31 70 LEU B O 1
ATOM 1896 N N . GLY B 1 71 ? -6.867 23 32.312 1 92.94 71 GLY B N 1
ATOM 1897 C CA . GLY B 1 71 ? -8.164 23.562 32.656 1 92.94 71 GLY B CA 1
ATOM 1898 C C . GLY B 1 71 ? -9.312 22.875 31.938 1 92.94 71 GLY B C 1
ATOM 1899 O O . GLY B 1 71 ? -10.461 23.312 32.031 1 92.94 71 GLY B O 1
ATOM 1900 N N . GLU B 1 72 ? -8.914 21.984 31.125 1 90.25 72 GLU B N 1
ATOM 1901 C CA . GLU B 1 72 ? -9.938 21.266 30.375 1 90.25 72 GLU B CA 1
ATOM 1902 C C . GLU B 1 72 ? -10.062 19.812 30.844 1 90.25 72 GLU B C 1
ATOM 1904 O O . GLU B 1 72 ? -9.055 19.172 31.141 1 90.25 72 GLU B O 1
ATOM 1909 N N . ARG B 1 73 ? -11.242 19.359 30.891 1 89.88 73 ARG B N 1
ATOM 1910 C CA . ARG B 1 73 ? -11.492 17.984 31.328 1 89.88 73 ARG B CA 1
ATOM 1911 C C . ARG B 1 73 ? -11.648 17.047 30.141 1 89.88 73 ARG B C 1
ATOM 1913 O O . ARG B 1 73 ? -11.492 15.836 30.266 1 89.88 73 ARG B O 1
ATOM 1920 N N . ARG B 1 74 ? -11.898 17.594 28.984 1 91.75 74 ARG B N 1
ATOM 1921 C CA . ARG B 1 74 ? -12.109 16.797 27.781 1 91.75 74 ARG B CA 1
ATOM 1922 C C . ARG B 1 74 ? -10.781 16.312 27.203 1 91.75 74 ARG B C 1
ATOM 1924 O O . ARG B 1 74 ? -9.727 16.859 27.516 1 91.75 74 ARG B O 1
ATOM 1931 N N . ASP B 1 75 ? -10.891 15.211 26.453 1 94.75 75 ASP B N 1
ATOM 1932 C CA . ASP B 1 75 ? -9.734 14.734 25.703 1 94.75 75 ASP B CA 1
ATOM 1933 C C . ASP B 1 75 ? -9.492 15.594 24.469 1 94.75 75 ASP B C 1
ATOM 1935 O O . ASP B 1 75 ? -10.438 15.977 23.781 1 94.75 75 ASP B O 1
ATOM 1939 N N . PHE B 1 76 ? -8.281 15.922 24.312 1 98.38 76 PHE B N 1
ATOM 1940 C CA . PHE B 1 76 ? -7.875 16.625 23.094 1 98.38 76 PHE B CA 1
ATOM 1941 C C . PHE B 1 76 ? -6.922 15.766 22.266 1 98.38 76 PHE B C 1
ATOM 1943 O O . PHE B 1 76 ? -6.234 14.898 22.812 1 98.38 76 PHE B O 1
ATOM 1950 N N . PHE B 1 77 ? -6.91 16.016 20.953 1 98.75 77 PHE B N 1
ATOM 1951 C CA . PHE B 1 77 ? -6.16 15.156 20.031 1 98.75 77 PHE B CA 1
ATOM 1952 C C . PHE B 1 77 ? -5.285 15.992 19.109 1 98.75 77 PHE B C 1
ATOM 1954 O O . PHE B 1 77 ? -5.684 17.078 18.688 1 98.75 77 PHE B O 1
ATOM 1961 N N . VAL B 1 78 ? -4.105 15.438 18.844 1 98.69 78 VAL B N 1
ATOM 1962 C CA . VAL B 1 78 ? -3.186 16.016 17.875 1 98.69 78 VAL B CA 1
ATOM 1963 C C . VAL B 1 78 ? -2.707 14.945 16.906 1 98.69 78 VAL B C 1
ATOM 1965 O O . VAL B 1 78 ? -2.645 13.766 17.266 1 98.69 78 VAL B O 1
ATOM 1968 N N . ALA B 1 79 ? -2.4 15.352 15.68 1 98.69 79 ALA B N 1
ATOM 1969 C CA . ALA B 1 79 ? -1.89 14.43 14.672 1 98.69 79 ALA B CA 1
ATOM 1970 C C . ALA B 1 79 ? -0.364 14.422 14.656 1 98.69 79 ALA B C 1
ATOM 1972 O O . ALA B 1 79 ? 0.271 15.406 15.039 1 98.69 79 ALA B O 1
ATOM 1973 N N . GLU B 1 80 ? 0.219 13.266 14.266 1 98.38 80 GLU B N 1
ATOM 1974 C CA . GLU B 1 80 ? 1.631 13.227 13.898 1 98.38 80 GLU B CA 1
ATOM 1975 C C . GLU B 1 80 ? 1.91 14.125 12.695 1 98.38 80 GLU B C 1
ATOM 1977 O O . GLU B 1 80 ? 1.268 13.984 11.656 1 98.38 80 GLU B O 1
ATOM 1982 N N . THR B 1 81 ? 2.902 15.055 12.812 1 97.94 81 THR B N 1
ATOM 1983 C CA . THR B 1 81 ? 3.096 16.031 11.742 1 97.94 81 THR B CA 1
ATOM 1984 C C . THR B 1 81 ? 4.441 15.805 11.047 1 97.94 81 THR B C 1
ATOM 1986 O O . THR B 1 81 ? 4.711 16.406 10 1 97.94 81 THR B O 1
ATOM 1989 N N . ASP B 1 82 ? 5.293 14.938 11.641 1 97.44 82 ASP B N 1
ATOM 1990 C CA . ASP B 1 82 ? 6.488 14.508 10.922 1 97.44 82 ASP B CA 1
ATOM 1991 C C . ASP B 1 82 ? 6.141 13.484 9.836 1 97.44 82 ASP B C 1
ATOM 1993 O O . ASP B 1 82 ? 5.699 12.375 10.141 1 97.44 82 ASP B O 1
ATOM 1997 N N . LEU B 1 83 ? 6.371 13.852 8.664 1 98 83 LEU B N 1
ATOM 1998 C CA . LEU B 1 83 ? 5.898 13.062 7.527 1 98 83 LEU B CA 1
ATOM 1999 C C . LEU B 1 83 ? 6.617 11.719 7.457 1 98 83 LEU B C 1
ATOM 2001 O O . LEU B 1 83 ? 6.016 10.711 7.098 1 98 83 LEU B O 1
ATOM 2005 N N . TRP B 1 84 ? 7.895 11.688 7.777 1 97.06 84 TRP B N 1
ATOM 2006 C CA . TRP B 1 84 ? 8.625 10.43 7.754 1 97.06 84 TRP B CA 1
ATOM 2007 C C . TRP B 1 84 ? 8.148 9.5 8.867 1 97.06 84 TRP B C 1
ATOM 2009 O O . TRP B 1 84 ? 8.039 8.289 8.672 1 97.06 84 TRP B O 1
ATOM 2019 N N . GLU B 1 85 ? 7.918 10.109 9.992 1 96.94 85 GLU B N 1
ATOM 2020 C CA . GLU B 1 85 ? 7.34 9.305 11.062 1 96.94 85 GLU B CA 1
ATOM 2021 C C . GLU B 1 85 ? 5.961 8.781 10.68 1 96.94 85 GLU B C 1
ATOM 2023 O O . GLU B 1 85 ? 5.652 7.609 10.906 1 96.94 85 GLU B O 1
ATOM 2028 N N . MET B 1 86 ? 5.188 9.578 10.125 1 97.75 86 MET B N 1
ATOM 2029 C CA . MET B 1 86 ? 3.846 9.211 9.68 1 97.75 86 MET B CA 1
ATOM 2030 C C . MET B 1 86 ? 3.898 8.039 8.703 1 97.75 86 MET B C 1
ATOM 2032 O O . MET B 1 86 ? 3.193 7.043 8.883 1 97.75 86 MET B O 1
ATOM 2036 N N . VAL B 1 87 ? 4.734 8.109 7.703 1 96.62 87 VAL B N 1
ATOM 2037 C CA . VAL B 1 87 ? 4.824 7.07 6.688 1 96.62 87 VAL B CA 1
ATOM 2038 C C . VAL B 1 87 ? 5.336 5.777 7.316 1 96.62 87 VAL B C 1
ATOM 2040 O O . VAL B 1 87 ? 4.887 4.684 6.961 1 96.62 87 VAL B O 1
ATOM 2043 N N . THR B 1 88 ? 6.266 5.93 8.211 1 96.38 88 THR B N 1
ATOM 2044 C CA . THR B 1 88 ? 6.793 4.754 8.898 1 96.38 88 THR B CA 1
ATOM 2045 C C . THR B 1 88 ? 5.691 4.051 9.688 1 96.38 88 THR B C 1
ATOM 2047 O O . THR B 1 88 ? 5.582 2.822 9.648 1 96.38 88 THR B O 1
ATOM 2050 N N . ARG B 1 89 ? 4.895 4.77 10.375 1 97.19 89 ARG B N 1
ATOM 2051 C CA . ARG B 1 89 ? 3.797 4.203 11.156 1 97.19 89 ARG B CA 1
ATOM 2052 C C . ARG B 1 89 ? 2.768 3.541 10.242 1 97.19 89 ARG B C 1
ATOM 2054 O O . ARG B 1 89 ? 2.277 2.449 10.547 1 97.19 89 ARG B O 1
ATOM 2061 N N . ILE B 1 90 ? 2.449 4.203 9.172 1 97.12 90 ILE B N 1
ATOM 2062 C CA . ILE B 1 90 ? 1.509 3.639 8.211 1 97.12 90 ILE B CA 1
ATOM 2063 C C . ILE B 1 90 ? 2.072 2.338 7.641 1 97.12 90 ILE B C 1
ATOM 2065 O O . ILE B 1 90 ? 1.366 1.329 7.562 1 97.12 90 ILE B O 1
ATOM 2069 N N . ALA B 1 91 ? 3.324 2.365 7.258 1 96.5 91 ALA B N 1
ATOM 2070 C CA . ALA B 1 91 ? 3.965 1.175 6.707 1 96.5 91 ALA B CA 1
ATOM 2071 C C . ALA B 1 91 ? 3.961 0.032 7.719 1 96.5 91 ALA B C 1
ATOM 2073 O O . ALA B 1 91 ? 3.709 -1.121 7.359 1 96.5 91 ALA B O 1
ATOM 2074 N N . ALA B 1 92 ? 4.281 0.38 8.961 1 96.75 92 ALA B N 1
ATOM 2075 C CA . ALA B 1 92 ? 4.285 -0.636 10.008 1 96.75 92 ALA B CA 1
ATOM 2076 C C . ALA B 1 92 ? 2.898 -1.251 10.18 1 96.75 92 ALA B C 1
ATOM 2078 O O . ALA B 1 92 ? 2.764 -2.471 10.305 1 96.75 92 ALA B O 1
ATOM 2079 N N . GLY B 1 93 ? 1.92 -0.405 10.203 1 95.56 93 GLY B N 1
ATOM 2080 C CA . GLY B 1 93 ? 0.553 -0.891 10.305 1 95.56 93 GLY B CA 1
ATOM 2081 C C . GLY B 1 93 ? 0.133 -1.745 9.125 1 95.56 93 GLY B C 1
ATOM 2082 O O . GLY B 1 93 ? -0.521 -2.775 9.297 1 95.56 93 GLY B O 1
ATOM 2083 N N . ARG B 1 94 ? 0.515 -1.342 7.934 1 95.31 94 ARG B N 1
ATOM 2084 C CA . ARG B 1 94 ? 0.174 -2.111 6.742 1 95.31 94 ARG B CA 1
ATOM 2085 C C . ARG B 1 94 ? 0.874 -3.467 6.746 1 95.31 94 ARG B C 1
ATOM 2087 O O . ARG B 1 94 ? 0.279 -4.48 6.371 1 95.31 94 ARG B O 1
ATOM 2094 N N . LYS B 1 95 ? 2.113 -3.451 7.105 1 96.38 95 LYS B N 1
ATOM 2095 C CA . LYS B 1 95 ? 2.812 -4.73 7.215 1 96.38 95 LYS B CA 1
ATOM 2096 C C . LYS B 1 95 ? 2.059 -5.688 8.133 1 96.38 95 LYS B C 1
ATOM 2098 O O . LYS B 1 95 ? 1.817 -6.844 7.77 1 96.38 95 LYS B O 1
ATOM 2103 N N . GLU B 1 96 ? 1.691 -5.191 9.305 1 95.62 96 GLU B N 1
ATOM 2104 C CA . GLU B 1 96 ? 1.031 -6.004 10.32 1 95.62 96 GLU B CA 1
ATOM 2105 C C . GLU B 1 96 ? -0.32 -6.516 9.828 1 95.62 96 GLU B C 1
ATOM 2107 O O . GLU B 1 96 ? -0.685 -7.664 10.086 1 95.62 96 GLU B O 1
ATOM 2112 N N . ARG B 1 97 ? -0.98 -5.715 9.047 1 93.44 97 ARG B N 1
ATOM 2113 C CA . ARG B 1 97 ? -2.361 -6.023 8.695 1 93.44 97 ARG B CA 1
ATOM 2114 C C . ARG B 1 97 ? -2.436 -6.754 7.359 1 93.44 97 ARG B C 1
ATOM 2116 O O . ARG B 1 97 ? -3.404 -7.465 7.086 1 93.44 97 ARG B O 1
ATOM 2123 N N . GLU B 1 98 ? -1.444 -6.562 6.562 1 94.5 98 GLU B N 1
ATOM 2124 C CA . GLU B 1 98 ? -1.522 -7.066 5.195 1 94.5 98 GLU B CA 1
ATOM 2125 C C . GLU B 1 98 ? -0.501 -8.18 4.961 1 94.5 98 GLU B C 1
ATOM 2127 O O . GLU B 1 98 ? -0.856 -9.273 4.516 1 94.5 98 GLU B O 1
ATOM 2132 N N . ILE B 1 99 ? 0.766 -7.961 5.34 1 96.5 99 ILE B N 1
ATOM 2133 C CA . ILE B 1 99 ? 1.843 -8.883 4.988 1 96.5 99 ILE B CA 1
ATOM 2134 C C . ILE B 1 99 ? 1.868 -10.047 5.969 1 96.5 99 ILE B C 1
ATOM 2136 O O . ILE B 1 99 ? 1.952 -11.211 5.559 1 96.5 99 ILE B O 1
ATOM 2140 N N . ASP B 1 100 ? 1.737 -9.758 7.262 1 97.56 100 ASP B N 1
ATOM 2141 C CA . ASP B 1 100 ? 1.852 -10.797 8.281 1 97.56 100 ASP B CA 1
ATOM 2142 C C . ASP B 1 100 ? 0.778 -11.867 8.094 1 97.56 100 ASP B C 1
ATOM 2144 O O . ASP B 1 100 ? 1.085 -13.062 8.055 1 97.56 100 ASP B O 1
ATOM 2148 N N . PRO B 1 101 ? -0.466 -11.469 7.922 1 96.81 101 PRO B N 1
ATOM 2149 C CA . PRO B 1 101 ? -1.485 -12.492 7.699 1 96.81 101 PRO B CA 1
ATOM 2150 C C . PRO B 1 101 ? -1.266 -13.273 6.406 1 96.81 101 PRO B C 1
ATOM 2152 O O . PRO B 1 101 ? -1.532 -14.477 6.352 1 96.81 101 PRO B O 1
ATOM 2155 N N . ALA B 1 102 ? -0.826 -12.625 5.328 1 97 102 ALA B N 1
ATOM 2156 C CA . ALA B 1 102 ? -0.542 -13.312 4.07 1 97 102 ALA B CA 1
ATOM 2157 C C . ALA B 1 102 ? 0.541 -14.367 4.254 1 97 102 ALA B C 1
ATOM 2159 O O . ALA B 1 102 ? 0.423 -15.484 3.738 1 97 102 ALA B O 1
ATOM 2160 N N . LEU B 1 103 ? 1.574 -13.984 4.965 1 97.75 103 LEU B N 1
ATOM 2161 C CA . LEU B 1 103 ? 2.678 -14.898 5.238 1 97.75 103 LEU B CA 1
ATOM 2162 C C . LEU B 1 103 ? 2.195 -16.109 6.016 1 97.75 103 LEU B C 1
ATOM 2164 O O . LEU B 1 103 ? 2.57 -17.25 5.703 1 97.75 103 LEU B O 1
ATOM 2168 N N . LYS B 1 104 ? 1.402 -15.859 7.031 1 96.88 104 LYS B N 1
ATOM 2169 C CA . LYS B 1 104 ? 0.841 -16.953 7.812 1 96.88 104 LYS B CA 1
ATOM 2170 C C . LYS B 1 104 ? 0.01 -17.891 6.938 1 96.88 104 LYS B C 1
ATOM 2172 O O . LYS B 1 104 ? 0.165 -19.109 7 1 96.88 104 LYS B O 1
ATOM 2177 N N . ALA B 1 105 ? -0.836 -17.328 6.113 1 95.56 105 ALA B N 1
ATOM 2178 C CA . ALA B 1 105 ? -1.68 -18.125 5.219 1 95.56 105 ALA B CA 1
ATOM 2179 C C . ALA B 1 105 ? -0.835 -18.938 4.246 1 95.56 105 ALA B C 1
ATOM 2181 O O . ALA B 1 105 ? -1.108 -20.125 4.016 1 95.56 105 ALA B O 1
ATOM 2182 N N . LEU B 1 106 ? 0.177 -18.359 3.672 1 97.31 106 LEU B N 1
ATOM 2183 C CA . LEU B 1 106 ? 1.047 -19.047 2.715 1 97.31 106 LEU B CA 1
ATOM 2184 C C . LEU B 1 106 ? 1.789 -20.203 3.377 1 97.31 106 LEU B C 1
ATOM 2186 O O . LEU B 1 106 ? 1.902 -21.281 2.797 1 97.31 106 LEU B O 1
ATOM 2190 N N . ARG B 1 107 ? 2.318 -19.938 4.59 1 96.94 107 ARG B N 1
ATOM 2191 C CA . ARG B 1 107 ? 3.021 -20.984 5.312 1 96.94 107 ARG B CA 1
ATOM 2192 C C . ARG B 1 107 ? 2.115 -22.188 5.547 1 96.94 107 ARG B C 1
ATOM 2194 O O . ARG B 1 107 ? 2.525 -23.328 5.332 1 96.94 107 ARG B O 1
ATOM 2201 N N . GLU B 1 108 ? 0.928 -21.938 5.973 1 94.88 108 GLU B N 1
ATOM 2202 C CA . GLU B 1 108 ? -0.033 -23.016 6.215 1 94.88 108 GLU B CA 1
ATOM 2203 C C . GLU B 1 108 ? -0.359 -23.766 4.926 1 94.88 108 GLU B C 1
ATOM 2205 O O . GLU B 1 108 ? -0.42 -25 4.918 1 94.88 108 GLU B O 1
ATOM 2210 N N . CYS B 1 109 ? -0.539 -23.047 3.854 1 94.5 109 CYS B N 1
ATOM 2211 C CA . CYS B 1 109 ? -0.918 -23.656 2.584 1 94.5 109 CYS B CA 1
ATOM 2212 C C . CYS B 1 109 ? 0.225 -24.5 2.016 1 94.5 109 CYS B C 1
ATOM 2214 O O . CYS B 1 109 ? -0.001 -25.578 1.474 1 94.5 109 CYS B O 1
ATOM 2216 N N . VAL B 1 110 ? 1.444 -23.984 2.094 1 95.94 110 VAL B N 1
ATOM 2217 C CA . VAL B 1 110 ? 2.604 -24.719 1.61 1 95.94 110 VAL B CA 1
ATOM 2218 C C . VAL B 1 110 ? 2.777 -26 2.43 1 95.94 110 VAL B C 1
ATOM 2220 O O . VAL B 1 110 ? 3.041 -27.062 1.873 1 95.94 110 VAL B O 1
ATOM 2223 N N . ALA B 1 111 ? 2.623 -25.859 3.748 1 94.56 111 ALA B N 1
ATOM 2224 C CA . ALA B 1 111 ? 2.738 -27.016 4.625 1 94.56 111 ALA B CA 1
ATOM 2225 C C . ALA B 1 111 ? 1.699 -28.078 4.27 1 94.56 111 ALA B C 1
ATOM 2227 O O . ALA B 1 111 ? 2.01 -29.266 4.219 1 94.56 111 ALA B O 1
ATOM 2228 N N . GLU B 1 112 ? 0.558 -27.609 4.008 1 91.31 112 GLU B N 1
ATOM 2229 C CA . GLU B 1 112 ? -0.516 -28.531 3.656 1 91.31 112 GLU B CA 1
ATOM 2230 C C . GLU B 1 112 ? -0.273 -29.156 2.289 1 91.31 112 GLU B C 1
ATOM 2232 O O . GLU B 1 112 ? -0.598 -30.328 2.072 1 91.31 112 GLU 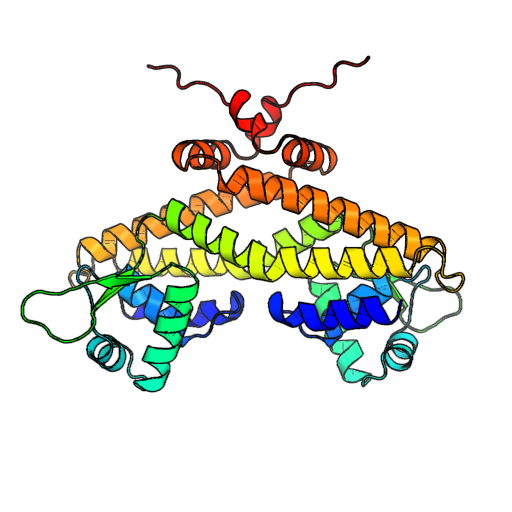B O 1
ATOM 2237 N N . ALA B 1 113 ? 0.198 -28.375 1.407 1 91.56 113 ALA B N 1
ATOM 2238 C CA . ALA B 1 113 ? 0.437 -28.859 0.048 1 91.56 113 ALA B CA 1
ATOM 2239 C C . ALA B 1 113 ? 1.533 -29.922 0.024 1 91.56 113 ALA B C 1
ATOM 2241 O O . ALA B 1 113 ? 1.504 -30.828 -0.803 1 91.56 113 ALA B O 1
ATOM 2242 N N . GLU B 1 114 ? 2.408 -29.625 1.022 1 87.94 114 GLU B N 1
ATOM 2243 C CA . GLU B 1 114 ? 3.508 -30.578 1.089 1 87.94 114 GLU B CA 1
ATOM 2244 C C . GLU B 1 114 ? 3.008 -31.969 1.474 1 87.94 114 GLU B C 1
ATOM 2246 O O . GLU B 1 114 ? 2.322 -32.125 2.486 1 87.94 114 GLU B O 1
ATOM 2251 N N . GLY B 1 115 ? 3.049 -32.906 0.754 1 83.38 115 GLY B N 1
ATOM 2252 C CA . GLY B 1 115 ? 2.678 -34.281 1.007 1 83.38 115 GLY B CA 1
ATOM 2253 C C . GLY B 1 115 ? 1.292 -34.625 0.499 1 83.38 115 GLY B C 1
ATOM 2254 O O . GLY B 1 115 ? 0.812 -35.75 0.707 1 83.38 115 GLY B O 1
ATOM 2255 N N . ASP B 1 116 ? 0.573 -33.625 0.097 1 88.25 116 ASP B N 1
ATOM 2256 C CA . ASP B 1 116 ? -0.749 -33.875 -0.47 1 88.25 116 ASP B CA 1
ATOM 2257 C C . ASP B 1 116 ? -0.652 -34.219 -1.955 1 88.25 116 ASP B C 1
ATOM 2259 O O . ASP B 1 116 ? -0.389 -33.344 -2.783 1 88.25 116 ASP B O 1
ATOM 2263 N N . PRO B 1 117 ? -0.861 -35.406 -2.305 1 87.75 117 PRO B N 1
ATOM 2264 C CA . PRO B 1 117 ? -0.706 -35.844 -3.695 1 87.75 117 PRO B CA 1
ATOM 2265 C C . PRO B 1 117 ? -1.724 -35.188 -4.633 1 87.75 117 PRO B C 1
ATOM 2267 O O . PRO B 1 117 ? -1.577 -35.281 -5.855 1 87.75 117 PRO B O 1
ATOM 2270 N N . ARG B 1 118 ? -2.66 -34.625 -4.121 1 88.75 118 ARG B N 1
ATOM 2271 C CA . ARG B 1 118 ? -3.68 -34 -4.953 1 88.75 118 ARG B CA 1
ATOM 2272 C C . ARG B 1 118 ? -3.199 -32.656 -5.48 1 88.75 118 ARG B C 1
ATOM 2274 O O . ARG B 1 118 ? -3.771 -32.125 -6.43 1 88.75 118 ARG B O 1
ATOM 2281 N N . VAL B 1 119 ? -2.217 -32.219 -4.863 1 91.31 119 VAL B N 1
ATOM 2282 C CA . VAL B 1 119 ? -1.68 -30.922 -5.293 1 91.31 119 VAL B CA 1
ATOM 2283 C C . VAL B 1 119 ? -0.711 -31.125 -6.453 1 91.31 119 VAL B C 1
ATOM 2285 O O . VAL B 1 119 ? 0.285 -31.844 -6.32 1 91.31 119 VAL B O 1
ATOM 2288 N N . GLY B 1 120 ? -1.062 -30.5 -7.562 1 91.81 120 GLY B N 1
ATOM 2289 C CA . GLY B 1 120 ? -0.192 -30.609 -8.727 1 91.81 120 GLY B CA 1
ATOM 2290 C C . GLY B 1 120 ? 1.173 -29.984 -8.5 1 91.81 120 GLY B C 1
ATOM 2291 O O . GLY B 1 120 ? 1.316 -29.062 -7.691 1 91.81 120 GLY B O 1
ATOM 2292 N N . ALA B 1 121 ? 2.098 -30.484 -9.234 1 93.12 121 ALA B N 1
ATOM 2293 C CA . ALA B 1 121 ? 3.48 -30.031 -9.086 1 93.12 121 ALA B CA 1
ATOM 2294 C C . ALA B 1 121 ? 3.598 -28.547 -9.359 1 93.12 121 ALA B C 1
ATOM 2296 O O . ALA B 1 121 ? 4.328 -27.828 -8.656 1 93.12 121 ALA B O 1
ATOM 2297 N N . VAL B 1 122 ? 2.898 -28.125 -10.312 1 95.5 122 VAL B N 1
ATOM 2298 C CA . VAL B 1 122 ? 2.969 -26.719 -10.695 1 95.5 122 VAL B CA 1
ATOM 2299 C C . VAL B 1 122 ? 2.414 -25.844 -9.562 1 95.5 122 VAL B C 1
ATOM 2301 O O . VAL B 1 122 ? 3.047 -24.875 -9.148 1 95.5 122 VAL B O 1
ATOM 2304 N N . ALA B 1 123 ? 1.324 -26.188 -9.031 1 96.19 123 ALA B N 1
ATOM 2305 C CA . ALA B 1 123 ? 0.697 -25.453 -7.938 1 96.19 123 ALA B CA 1
ATOM 2306 C C . ALA B 1 123 ? 1.6 -25.422 -6.707 1 96.19 123 ALA B C 1
ATOM 2308 O O . ALA B 1 123 ? 1.756 -24.391 -6.062 1 96.19 123 ALA B O 1
ATOM 2309 N N . GLY B 1 124 ? 2.143 -26.547 -6.422 1 95.56 124 GLY B N 1
ATOM 2310 C CA . GLY B 1 124 ? 3.057 -26.609 -5.293 1 95.56 124 GLY B CA 1
ATOM 2311 C C . GLY B 1 124 ? 4.254 -25.703 -5.438 1 95.56 124 GLY B C 1
ATOM 2312 O O . GLY B 1 124 ? 4.617 -24.984 -4.496 1 95.56 124 GLY B O 1
ATOM 2313 N N . ARG B 1 125 ? 4.836 -25.703 -6.574 1 96.69 125 ARG B N 1
ATOM 2314 C CA . ARG B 1 125 ? 5.996 -24.859 -6.848 1 96.69 125 ARG B CA 1
ATOM 2315 C C . ARG B 1 125 ? 5.633 -23.375 -6.754 1 96.69 125 ARG B C 1
ATOM 2317 O O . ARG B 1 125 ? 6.402 -22.578 -6.215 1 96.69 125 ARG B O 1
ATOM 2324 N N . ARG B 1 126 ? 4.492 -23.062 -7.211 1 97.38 126 ARG B N 1
ATOM 2325 C CA . ARG B 1 126 ? 4.078 -21.656 -7.219 1 97.38 126 ARG B CA 1
ATOM 2326 C C . ARG B 1 126 ? 3.754 -21.172 -5.812 1 97.38 126 ARG B C 1
ATOM 2328 O O . ARG B 1 126 ? 4.027 -20.031 -5.465 1 97.38 126 ARG B O 1
ATOM 2335 N N . LEU B 1 127 ? 3.152 -22 -5.039 1 96.88 127 LEU B N 1
ATOM 2336 C CA . LEU B 1 127 ? 2.9 -21.656 -3.645 1 96.88 127 LEU B CA 1
ATOM 2337 C C . LEU B 1 127 ? 4.207 -21.422 -2.898 1 96.88 127 LEU B C 1
ATOM 2339 O O . LEU B 1 127 ? 4.34 -20.438 -2.17 1 96.88 127 LEU B O 1
ATOM 2343 N N . LYS B 1 128 ? 5.125 -22.281 -3.111 1 97.81 128 LYS B N 1
ATOM 2344 C CA . LYS B 1 128 ? 6.422 -22.156 -2.445 1 97.81 128 LYS B CA 1
ATOM 2345 C C . LYS B 1 128 ? 7.152 -20.906 -2.906 1 97.81 128 LYS B C 1
ATOM 2347 O O . LYS B 1 128 ? 7.766 -20.203 -2.096 1 97.81 128 LYS B O 1
ATOM 2352 N N . ALA B 1 129 ? 7.055 -20.656 -4.176 1 98.25 129 ALA B N 1
ATOM 2353 C CA . ALA B 1 129 ? 7.688 -19.453 -4.719 1 98.25 129 ALA B CA 1
ATOM 2354 C C . ALA B 1 129 ? 7.078 -18.188 -4.117 1 98.25 129 ALA B C 1
ATOM 2356 O O . ALA B 1 129 ? 7.797 -17.25 -3.764 1 98.25 129 ALA B O 1
ATOM 2357 N N . MET B 1 130 ? 5.812 -18.172 -3.988 1 97.88 130 MET B N 1
ATOM 2358 C CA . MET B 1 130 ? 5.133 -17.016 -3.41 1 97.88 130 MET B CA 1
ATOM 2359 C C . MET B 1 130 ? 5.492 -16.844 -1.938 1 97.88 130 MET B C 1
ATOM 2361 O O . MET B 1 130 ? 5.691 -15.734 -1.463 1 97.88 130 MET B O 1
ATOM 2365 N N . LEU B 1 131 ? 5.543 -17.953 -1.237 1 98.31 131 LEU B N 1
ATOM 2366 C CA . LEU B 1 131 ? 5.953 -17.906 0.161 1 98.31 131 LEU B CA 1
ATOM 2367 C C . LEU B 1 131 ? 7.359 -17.328 0.293 1 98.31 131 LEU B C 1
ATOM 2369 O O . LEU B 1 131 ? 7.594 -16.422 1.093 1 98.31 131 LEU B O 1
ATOM 2373 N N . ASP B 1 132 ? 8.25 -17.859 -0.498 1 98.44 132 ASP B N 1
ATOM 2374 C CA . ASP B 1 132 ? 9.633 -17.406 -0.447 1 98.44 132 ASP B CA 1
ATOM 2375 C C . ASP B 1 132 ? 9.734 -15.914 -0.777 1 98.44 132 ASP B C 1
ATOM 2377 O O . ASP B 1 132 ? 10.469 -15.18 -0.123 1 98.44 132 ASP B O 1
ATOM 2381 N N . PHE B 1 133 ? 9.023 -15.562 -1.717 1 98.25 133 PHE B N 1
ATOM 2382 C CA . PHE B 1 133 ? 9 -14.164 -2.129 1 98.25 133 PHE B CA 1
ATOM 2383 C C . PHE B 1 133 ? 8.461 -13.273 -1.016 1 98.25 133 PHE B C 1
ATOM 2385 O O . PHE B 1 133 ? 9.062 -12.258 -0.67 1 98.25 133 PHE B O 1
ATOM 2392 N N . THR B 1 134 ? 7.363 -13.586 -0.459 1 97.88 134 THR B N 1
ATOM 2393 C CA . THR B 1 134 ? 6.723 -12.812 0.6 1 97.88 134 THR B CA 1
ATOM 2394 C C . THR B 1 134 ? 7.617 -12.742 1.834 1 97.88 134 THR B C 1
ATOM 2396 O O . THR B 1 134 ? 7.691 -11.703 2.49 1 97.88 134 THR B O 1
ATOM 2399 N N . GLN B 1 135 ? 8.281 -13.828 2.125 1 98.25 135 GLN B N 1
ATOM 2400 C CA . GLN B 1 135 ? 9.219 -13.852 3.24 1 98.25 135 GLN B CA 1
ATOM 2401 C C . GLN B 1 135 ? 10.367 -12.867 3.016 1 98.25 135 GLN B C 1
ATOM 2403 O O . GLN B 1 135 ? 10.789 -12.18 3.943 1 98.25 135 GLN B O 1
ATOM 2408 N N . THR B 1 136 ? 10.844 -12.852 1.816 1 97.56 136 THR B N 1
ATOM 2409 C CA . THR B 1 136 ? 11.914 -11.93 1.468 1 97.56 136 THR B CA 1
ATOM 2410 C C . THR B 1 136 ? 11.453 -10.484 1.62 1 97.56 136 THR B C 1
ATOM 2412 O O . THR B 1 136 ? 12.164 -9.656 2.201 1 97.56 136 THR B O 1
ATOM 2415 N N . LEU B 1 137 ? 10.312 -10.188 1.169 1 96.62 137 LEU B N 1
ATOM 2416 C CA . LEU B 1 137 ? 9.758 -8.836 1.274 1 96.62 137 LEU B CA 1
ATOM 2417 C C . LEU B 1 137 ? 9.531 -8.461 2.734 1 96.62 137 LEU B C 1
ATOM 2419 O O . LEU B 1 137 ? 9.789 -7.32 3.129 1 96.62 137 LEU B O 1
ATOM 2423 N N . ASP B 1 138 ? 8.992 -9.422 3.451 1 97.38 138 ASP B N 1
ATOM 2424 C CA . ASP B 1 138 ? 8.75 -9.203 4.875 1 97.38 138 ASP B CA 1
ATOM 2425 C C . ASP B 1 138 ? 10.047 -8.852 5.602 1 97.38 138 ASP B C 1
ATOM 2427 O O . ASP B 1 138 ? 10.078 -7.941 6.43 1 97.38 138 ASP B O 1
ATOM 2431 N N . GLY B 1 139 ? 11.078 -9.633 5.344 1 97.12 139 GLY B N 1
ATOM 2432 C CA . GLY B 1 139 ? 12.375 -9.344 5.93 1 97.12 139 GLY B CA 1
ATOM 2433 C C . GLY B 1 139 ? 12.898 -7.969 5.57 1 97.12 139 GLY B C 1
ATOM 2434 O O . GLY B 1 139 ? 13.422 -7.254 6.426 1 97.12 139 GLY B O 1
ATOM 2435 N N . TRP B 1 140 ? 12.766 -7.633 4.383 1 96.69 140 TRP B N 1
ATOM 2436 C CA . TRP B 1 140 ? 13.18 -6.316 3.914 1 96.69 140 TRP B CA 1
ATOM 2437 C C . TRP B 1 140 ? 12.406 -5.215 4.629 1 96.69 140 TRP B C 1
ATOM 2439 O O . TRP B 1 140 ? 12.992 -4.242 5.109 1 96.69 140 TRP B O 1
ATOM 2449 N N . TYR B 1 141 ? 11.117 -5.383 4.66 1 95.75 141 TYR B N 1
ATOM 2450 C CA . TYR B 1 141 ? 10.25 -4.406 5.309 1 95.75 141 TYR B CA 1
ATOM 2451 C C . TYR B 1 141 ? 10.68 -4.172 6.754 1 95.75 141 TYR B C 1
ATOM 2453 O O . TYR B 1 141 ? 10.812 -3.027 7.191 1 95.75 141 TYR B O 1
ATOM 2461 N N . ALA B 1 142 ? 10.938 -5.234 7.473 1 95.44 142 ALA B N 1
ATOM 2462 C CA . ALA B 1 142 ? 11.336 -5.152 8.875 1 95.44 142 ALA B CA 1
ATOM 2463 C C . ALA B 1 142 ? 12.625 -4.355 9.031 1 95.44 142 ALA B C 1
ATOM 2465 O O . ALA B 1 142 ? 12.758 -3.551 9.961 1 95.44 142 ALA B O 1
ATOM 2466 N N . GLN B 1 143 ? 13.523 -4.551 8.18 1 96.31 143 GLN B N 1
ATOM 2467 C CA . GLN B 1 143 ? 14.797 -3.836 8.234 1 96.31 143 GLN B CA 1
ATOM 2468 C C . GLN B 1 143 ? 14.609 -2.357 7.91 1 96.31 143 GLN B C 1
ATOM 2470 O O . GLN B 1 143 ? 15.156 -1.491 8.594 1 96.31 143 GLN B O 1
ATOM 2475 N N . MET B 1 144 ? 13.805 -2.051 6.895 1 95.56 144 MET B N 1
ATOM 2476 C CA . MET B 1 144 ? 13.625 -0.673 6.449 1 95.56 144 MET B CA 1
ATOM 2477 C C . MET B 1 144 ? 12.898 0.15 7.508 1 95.56 144 MET B C 1
ATOM 2479 O O . MET B 1 144 ? 13.133 1.355 7.629 1 95.56 144 MET B O 1
ATOM 2483 N N . LEU B 1 145 ? 12 -0.503 8.211 1 94.88 145 LEU B N 1
ATOM 2484 C CA . LEU B 1 145 ? 11.25 0.193 9.25 1 94.88 145 LEU B CA 1
ATOM 2485 C C . LEU B 1 145 ? 12.172 0.619 10.391 1 94.88 145 LEU B C 1
ATOM 2487 O O . LEU B 1 145 ? 11.812 1.48 11.195 1 94.88 145 LEU B O 1
ATOM 2491 N N . ASN B 1 146 ? 13.375 0.081 10.43 1 93.88 146 ASN B N 1
ATOM 2492 C CA . ASN B 1 146 ? 14.312 0.394 11.5 1 93.88 146 ASN B CA 1
ATOM 2493 C C . ASN B 1 146 ? 15.414 1.337 11.023 1 93.88 146 ASN B C 1
ATOM 2495 O O . ASN B 1 146 ? 16.297 1.698 11.797 1 93.88 146 ASN B O 1
ATOM 2499 N N . VAL B 1 147 ? 15.422 1.693 9.789 1 94.75 147 VAL B N 1
ATOM 2500 C CA . VAL B 1 147 ? 16.375 2.652 9.25 1 94.75 147 VAL B CA 1
ATOM 2501 C C . VAL B 1 147 ? 16 4.062 9.695 1 94.75 147 VAL B C 1
ATOM 2503 O O . VAL B 1 147 ? 14.844 4.465 9.602 1 94.75 147 VAL B O 1
ATOM 2506 N N . PRO B 1 148 ? 16.984 4.797 10.195 1 95.62 148 PRO B N 1
ATOM 2507 C CA . PRO B 1 148 ? 16.688 6.176 10.602 1 95.62 148 PRO B CA 1
ATOM 2508 C C . PRO B 1 148 ? 16.062 7 9.484 1 95.62 148 PRO B C 1
ATOM 2510 O O . PRO B 1 148 ? 16.422 6.84 8.312 1 95.62 148 PRO B O 1
ATOM 2513 N N . HIS B 1 149 ? 15.227 7.93 9.883 1 95.31 149 HIS B N 1
ATOM 2514 C CA . HIS B 1 149 ? 14.445 8.711 8.93 1 95.31 149 HIS B CA 1
ATOM 2515 C C . HIS B 1 149 ? 15.352 9.484 7.98 1 95.31 149 HIS B C 1
ATOM 2517 O O . HIS B 1 149 ? 15.062 9.578 6.781 1 95.31 149 HIS B O 1
ATOM 2523 N N . ASN B 1 150 ? 16.375 10.055 8.484 1 94.44 150 ASN B N 1
ATOM 2524 C CA . ASN B 1 150 ? 17.281 10.82 7.637 1 94.44 150 ASN B CA 1
ATOM 2525 C C . ASN B 1 150 ? 17.938 9.945 6.574 1 94.44 150 ASN B C 1
ATOM 2527 O O . ASN B 1 150 ? 18.156 10.383 5.441 1 94.44 150 ASN B O 1
ATOM 2531 N N . THR B 1 151 ? 18.234 8.719 6.941 1 94.62 151 THR B N 1
ATOM 2532 C CA . THR B 1 151 ? 18.812 7.758 6.012 1 94.62 151 THR B CA 1
ATOM 2533 C C . THR B 1 151 ? 17.781 7.32 4.98 1 94.62 151 THR B C 1
ATOM 2535 O O . THR B 1 151 ? 18.094 7.199 3.793 1 94.62 151 THR B O 1
ATOM 2538 N N . LEU B 1 152 ? 16.547 7.078 5.371 1 94.25 152 LEU B N 1
ATOM 2539 C CA . LEU B 1 152 ? 15.461 6.75 4.441 1 94.25 152 LEU B CA 1
ATOM 2540 C C . LEU B 1 152 ? 15.266 7.871 3.426 1 94.25 152 LEU B C 1
ATOM 2542 O O . LEU B 1 152 ? 15.062 7.609 2.236 1 94.25 152 LEU B O 1
ATOM 2546 N N . ALA B 1 153 ? 15.312 9.094 3.977 1 95.12 153 ALA B N 1
ATOM 2547 C CA . ALA B 1 153 ? 15.164 10.25 3.096 1 95.12 153 ALA B CA 1
ATOM 2548 C C . ALA B 1 153 ? 16.25 10.266 2.025 1 95.12 153 ALA B C 1
ATOM 2550 O O . ALA B 1 153 ? 15.977 10.562 0.859 1 95.12 153 ALA B O 1
ATOM 2551 N N . LYS B 1 154 ? 17.438 9.922 2.381 1 94.69 154 LYS B N 1
ATOM 2552 C CA . LYS B 1 154 ? 18.547 9.867 1.433 1 94.69 154 LYS B CA 1
ATOM 2553 C C . LYS B 1 154 ? 18.312 8.766 0.396 1 94.69 154 LYS B C 1
ATOM 2555 O O . LYS B 1 154 ? 18.578 8.969 -0.793 1 94.69 154 LYS B O 1
ATOM 2560 N N . LEU B 1 155 ? 17.891 7.648 0.843 1 94.12 155 LEU B N 1
ATOM 2561 C CA . LEU B 1 155 ? 17.609 6.535 -0.057 1 94.12 155 LEU B CA 1
ATOM 2562 C C . LEU B 1 155 ? 16.547 6.918 -1.079 1 94.12 155 LEU B C 1
ATOM 2564 O O . LEU B 1 155 ? 16.688 6.637 -2.271 1 94.12 155 LEU B O 1
ATOM 2568 N N . ILE B 1 156 ? 15.523 7.574 -0.65 1 95.19 156 ILE B N 1
ATOM 2569 C CA . ILE B 1 156 ? 14.414 7.988 -1.509 1 95.19 156 ILE B CA 1
ATOM 2570 C C . ILE B 1 156 ? 14.906 9.039 -2.508 1 95.19 156 ILE B C 1
ATOM 2572 O O . ILE B 1 156 ? 14.586 8.969 -3.695 1 95.19 156 ILE B O 1
ATOM 2576 N N . ARG B 1 157 ? 15.688 9.914 -2.074 1 93.69 157 ARG B N 1
ATOM 2577 C CA . ARG B 1 157 ? 16.203 10.977 -2.943 1 93.69 157 ARG B CA 1
ATOM 2578 C C . ARG B 1 157 ? 17.125 10.398 -4.012 1 93.69 157 ARG B C 1
ATOM 2580 O O . ARG B 1 157 ? 17.156 10.891 -5.141 1 93.69 157 ARG B O 1
ATOM 2587 N N . LEU B 1 158 ? 17.828 9.391 -3.643 1 93.12 158 LEU B N 1
ATOM 2588 C CA . LEU B 1 158 ? 18.734 8.766 -4.602 1 93.12 158 LEU B CA 1
ATOM 2589 C C . LEU B 1 158 ? 17.953 8.125 -5.746 1 93.12 158 LEU B C 1
ATOM 2591 O O . LEU B 1 158 ? 18.422 8.094 -6.883 1 93.12 158 LEU B O 1
ATOM 2595 N N . GLY B 1 159 ? 16.766 7.559 -5.449 1 93.25 159 GLY B N 1
ATOM 2596 C CA . GLY B 1 159 ? 15.945 6.938 -6.48 1 93.25 159 GLY B CA 1
ATOM 2597 C C . GLY B 1 159 ? 16.672 5.84 -7.234 1 93.25 159 GLY B C 1
ATOM 2598 O O . GLY B 1 159 ? 17.281 4.957 -6.621 1 93.25 159 GLY B O 1
ATOM 2599 N N . GLY B 1 160 ? 16.578 5.906 -8.516 1 92.81 160 GLY B N 1
ATOM 2600 C CA . GLY B 1 160 ? 17.203 4.906 -9.375 1 92.81 160 GLY B CA 1
ATOM 2601 C C . GLY B 1 160 ? 18.719 4.926 -9.32 1 92.81 160 GLY B C 1
ATOM 2602 O O . GLY B 1 160 ? 19.375 3.943 -9.68 1 92.81 160 GLY B O 1
ATOM 2603 N N . ARG B 1 161 ? 19.297 6.008 -8.898 1 93.25 161 ARG B N 1
ATOM 2604 C CA . ARG B 1 161 ? 20.75 6.133 -8.844 1 93.25 161 ARG B CA 1
ATOM 2605 C C . ARG B 1 161 ? 21.344 5.176 -7.809 1 93.25 161 ARG B C 1
ATOM 2607 O O . ARG B 1 161 ? 22.547 4.906 -7.824 1 93.25 161 ARG B O 1
ATOM 2614 N N . ILE B 1 162 ? 20.516 4.668 -6.938 1 92.56 162 ILE B N 1
ATOM 2615 C CA . ILE B 1 162 ? 20.984 3.74 -5.91 1 92.56 162 ILE B CA 1
ATOM 2616 C C . ILE B 1 162 ? 21.609 2.514 -6.566 1 92.56 162 ILE B C 1
ATOM 2618 O O . ILE B 1 162 ? 22.469 1.86 -5.973 1 92.56 162 ILE B O 1
ATOM 2622 N N . VAL B 1 163 ? 21.203 2.156 -7.738 1 91.94 163 VAL B N 1
ATOM 2623 C CA . VAL B 1 163 ? 21.641 0.965 -8.453 1 91.94 163 VAL B CA 1
ATOM 2624 C C . VAL B 1 163 ? 23.141 1.055 -8.711 1 91.94 163 VAL B C 1
ATOM 2626 O O . VAL B 1 163 ? 23.844 0.037 -8.719 1 91.94 163 VAL B O 1
ATOM 2629 N N . ARG B 1 164 ? 23.656 2.238 -8.812 1 90.81 164 ARG B N 1
ATOM 2630 C CA . ARG B 1 164 ? 25.062 2.457 -9.109 1 90.81 164 ARG B CA 1
ATOM 2631 C C . ARG B 1 164 ? 25.938 2.107 -7.914 1 90.81 164 ARG B C 1
ATOM 2633 O O . ARG B 1 164 ? 27.141 1.914 -8.055 1 90.81 164 ARG B O 1
ATOM 2640 N N . TYR B 1 165 ? 25.344 2.041 -6.75 1 86.25 165 TYR B N 1
ATOM 2641 C CA . TYR B 1 165 ? 26.109 1.814 -5.531 1 86.25 165 TYR B CA 1
ATOM 2642 C C . TYR B 1 165 ? 26.016 0.357 -5.094 1 86.25 165 TYR B C 1
ATOM 2644 O O . TYR B 1 165 ? 26.594 -0.027 -4.07 1 86.25 165 TYR B O 1
ATOM 2652 N N . LEU B 1 166 ? 25.312 -0.447 -5.836 1 87.75 166 LEU B N 1
ATOM 2653 C CA . LEU B 1 166 ? 25.156 -1.857 -5.5 1 87.75 166 LEU B CA 1
ATOM 2654 C C . LEU B 1 166 ? 26.469 -2.615 -5.715 1 87.75 166 LEU B C 1
ATOM 2656 O O . LEU B 1 166 ? 27.188 -2.346 -6.676 1 87.75 166 LEU B O 1
ATOM 2660 N N . PRO B 1 167 ? 26.766 -3.48 -4.762 1 83.12 167 PRO B N 1
ATOM 2661 C CA . PRO B 1 167 ? 27.969 -4.301 -4.938 1 83.12 167 PRO B CA 1
ATOM 2662 C C . PRO B 1 167 ? 27.891 -5.207 -6.164 1 83.12 167 PRO B C 1
ATOM 2664 O O . PRO B 1 167 ? 26.828 -5.73 -6.48 1 83.12 167 PRO B O 1
ATOM 2667 N N . VAL B 1 168 ? 28.875 -5.121 -7.043 1 71.12 168 VAL B N 1
ATOM 2668 C CA . VAL B 1 168 ? 28.969 -5.957 -8.234 1 71.12 168 VAL B CA 1
ATOM 2669 C C . VAL B 1 168 ? 29.203 -7.41 -7.836 1 71.12 168 VAL B C 1
ATOM 2671 O O . VAL B 1 168 ? 29.828 -7.68 -6.809 1 71.12 168 VAL B O 1
ATOM 2674 N N . LYS B 1 169 ? 28.453 -8.461 -8.273 1 58.84 169 LYS B N 1
ATOM 2675 C CA . LYS B 1 169 ? 28.75 -9.867 -8.055 1 58.84 169 LYS B CA 1
ATOM 2676 C C . LYS B 1 169 ? 30.25 -10.133 -8.148 1 58.84 169 LYS B C 1
ATOM 2678 O O . LYS B 1 169 ? 30.891 -9.766 -9.141 1 58.84 169 LYS B O 1
ATOM 2683 N N . SER B 1 170 ? 30.984 -10.273 -7.098 1 45.06 170 SER B N 1
ATOM 2684 C CA . SER B 1 170 ? 32.219 -11.039 -7.266 1 45.06 170 SER B CA 1
ATOM 2685 C C . SER B 1 170 ? 31.953 -12.367 -7.961 1 45.06 170 SER B C 1
ATOM 2687 O O . SER B 1 170 ? 31.016 -13.094 -7.594 1 45.06 170 SER B O 1
ATOM 2689 N N . GLU B 1 171 ? 32 -12.531 -9.32 1 37.94 171 GLU B N 1
ATOM 2690 C CA . GLU B 1 171 ? 32.25 -13.828 -9.953 1 37.94 171 GLU B CA 1
ATOM 2691 C C . GLU B 1 171 ? 33.094 -14.734 -9.039 1 37.94 171 GLU B C 1
ATOM 2693 O O . GLU B 1 171 ? 34.25 -14.438 -8.758 1 37.94 171 GLU B O 1
ATOM 2698 N N . ALA B 1 172 ? 32.75 -15.266 -7.922 1 28.36 172 ALA B N 1
ATOM 2699 C CA . ALA B 1 172 ? 33.469 -16.5 -7.645 1 28.36 172 ALA B CA 1
ATOM 2700 C C . ALA B 1 172 ? 32.906 -17.672 -8.445 1 28.36 172 ALA B C 1
ATOM 2702 O O . ALA B 1 172 ? 31.672 -17.734 -8.648 1 28.36 172 ALA B O 1
#

Secondary structure (DSSP, 8-state):
-HHHHHHHHHHHGGGT--HHHHHHHHHHHH-SS-EEHHHHHHHHT--HHHHHHHHHHHHHTTSEEEE--TT--S-EEEE---HHHHHHHHHHHHIIIIIHHHHHHHHHHHHHHTT-TTS-HHHHHHHHHHHHHHHHHHHHHHHHTTS-HHHHHHHHHHGGGGGGGSPP----/-HHHHHHHHHHHGGGT--HHHHHHHHHHHH-SS-EEHHHHHHHHT--HHHHHHHHHHHHHTTSEEEE--TT--S-EEEE---HHHHHHHHHHHHIIIIIHHHHHHHHHHHHHHTT-TTS-HHHHHHHHHHHHHHHHHHHHHHHHTTS-HHHHHHHHHHGGGGGGGSPP----

Organism: Methylorubrum extorquens (strain ATCC 14718 / DSM 1338 / JCM 2805 / NCIMB 9133 / AM1) (NCBI:txid272630)

Sequence (344 aa):
MERFILHWGDLGGQWGVNRSVAQIHALLYLSDKPLAAEDIAGTLGIARSNVSNSLKELAGWNLIRRVPVLGERRDFFVAETDLWEMVTRIAAGRKEREIDPALKALRECVAEAEGDPRVGAVAGRRLKAMLDFTQTLDGWYAQMLNVPHNTLAKLIRLGGRIVRYLPVKSEAMERFILHWGDLGGQWGVNRSVAQIHALLYLSDKPLAAEDIAGTLGIARSNVSNSLKELAGWNLIRRVPVLGERRDFFVAETDLWEMVTRIAAGRKEREIDPALKALRECVAEAEGDPRVGAVAGRRLKAMLDFTQTLDGWYAQMLNVPHNTLAKLIRLGGRIVRYLPVKSEA

Nearest PDB structures (foldseek):
  1ku9-assembly1_B  TM=7.133E-01  e=1.984E-10  Methanocaldococcus jannaschii
  5jbr-assembly1_B  TM=7.566E-01  e=1.753E-08  Beutenbergia cavernae DSM 12333
  4nb5-assembly1_C  TM=6.859E-01  e=2.793E-08  Mycobacterium tuberculosis H37Rv
  4lln-assembly2_D  TM=5.311E-01  e=1.578E-03  Staphylococcus aureus
  3fm5-assembly3_D  TM=5.209E-01  e=1.325E-03  Rhodococcus jostii RHA1

Solvent-accessible surface area (backbone atoms only — not comparable to full-atom values): 18662 Å² total; per-residue (Å²): 109,67,64,46,27,53,52,44,14,63,50,13,56,66,72,67,34,54,42,66,39,32,25,51,50,44,49,37,51,43,42,88,60,70,43,33,66,66,56,50,21,63,74,70,69,50,56,61,68,57,45,51,54,28,51,52,52,38,39,73,46,63,44,32,46,79,44,89,45,90,98,49,88,64,66,23,35,41,40,59,77,51,63,63,58,44,52,49,36,49,50,52,47,44,41,61,60,44,47,50,54,50,52,53,51,39,52,54,42,40,56,56,43,55,86,35,83,85,51,49,70,62,33,49,52,49,45,46,50,49,38,53,50,51,51,49,49,49,54,23,50,60,37,53,71,67,49,54,63,71,57,50,51,49,55,46,71,43,34,56,61,51,65,76,49,52,81,73,80,73,85,122,109,66,64,48,26,52,51,44,15,63,49,13,57,68,70,69,34,54,41,66,40,31,24,50,50,44,48,38,51,44,44,89,59,70,42,33,68,66,55,51,21,64,75,70,70,49,56,62,68,56,44,52,54,28,50,52,51,38,39,73,46,63,45,31,47,78,43,90,46,92,98,49,88,62,67,22,35,41,41,60,76,52,64,63,58,45,52,48,35,49,49,53,48,44,40,61,62,45,50,50,54,49,50,54,52,39,52,55,43,41,57,56,44,56,88,35,84,84,50,50,68,63,32,49,52,48,46,47,50,51,40,53,49,51,50,48,50,51,54,23,50,59,36,53,72,67,49,54,62,71,57,49,51,50,54,46,70,43,34,57,60,51,66,77,49,52,82,72,80,73,85,122

Radius of gyration: 23.16 Å; Cα contacts (8 Å, |Δi|>4): 404; chains: 2; bounding box: 56×71×64 Å

pLDDT: mean 93.94, std 8.98, range [28.36, 98.81]

Foldseek 3Di:
DVVVLQVQLVCLVVVVHHSLLRSLLVVQLPDPDWDFLVRSCVVVVHDSVSSVVSVVVCVVLVQKDWDDDPPDPTTTMHGDNPPLVSVLSNLVVCCVVPLVVVLVVLVVVLVVLVPDPVDDPVNNVVSVVVNVVSVVVSVVSVVLSPDDSVVVVVVVVCPPVVVVVDDDPPPD/DVVVLQVQLVCLVVVVHHSLLRSLLVVQLPDPDWDFLVRSCVVVVHDSVSSVVSVVVCVVLVQKDWDDDPPDPTTTMHGDNPVLVSVLSNLVVCCVVPLVVVLVVLVVVLVVLVPDPVQDPVNNVVSVVVNVVSVVVSVVSVVLSPDDSVVVVVVVVCPPVVVVVDDDPPPD